Protein AF-A0A356MK10-F1 (afdb_monomer_lite)

Secondary structure (DSSP, 8-state):
-EE-SS--HHHHHHT-TTSHHHHHSS--EEEEEE--HHHHHHHHHHHHHHHHTT--S-TTSSSSPP--S-EEEEEETTTTEEEEEE--HHHHBTTTB--TTS----S-EEEETTTTEEEEPPEEE-TTTGGGTSSSSPPPTT--PPPTTSPPEEEEEEESBTT-HHIIIIIHHHHHHHHHHHTEEEEEEE-BSS-HHHHHTT---GGG-SEEE---SSTT-HHHHHHH--

pLDDT: mean 85.0, std 17.33, range [31.05, 98.75]

Structure (mmCIF, N/CA/C/O backbone):
data_AF-A0A356MK10-F1
#
_entry.id   AF-A0A356MK10-F1
#
loop_
_atom_site.group_PDB
_atom_site.id
_atom_site.type_symbol
_atom_site.label_atom_id
_atom_site.label_alt_id
_atom_site.label_comp_id
_atom_site.label_asym_id
_atom_site.label_entity_id
_atom_site.label_seq_id
_atom_site.pdbx_PDB_ins_code
_atom_site.Cartn_x
_atom_site.Cartn_y
_atom_site.Cartn_z
_atom_site.occupancy
_atom_site.B_iso_or_equiv
_atom_site.auth_seq_id
_atom_site.auth_comp_id
_atom_site.auth_asym_id
_atom_site.auth_atom_id
_atom_site.pdbx_PDB_model_num
ATOM 1 N N . PRO A 1 1 ? 22.260 3.753 -25.046 1.00 78.62 1 PRO A N 1
ATOM 2 C CA . PRO A 1 1 ? 21.556 3.242 -23.843 1.00 78.62 1 PRO A CA 1
ATOM 3 C C . PRO A 1 1 ? 20.126 3.784 -23.858 1.00 78.62 1 PRO A C 1
ATOM 5 O O . PRO A 1 1 ? 19.953 4.943 -24.228 1.00 78.62 1 PRO A O 1
ATOM 8 N N . VAL A 1 2 ? 19.132 2.958 -23.530 1.00 88.50 2 VAL A N 1
ATOM 9 C CA . VAL A 1 2 ? 17.718 3.369 -23.466 1.00 88.50 2 VAL A CA 1
ATOM 10 C C . VAL A 1 2 ? 17.221 3.189 -22.041 1.00 88.50 2 VAL A C 1
ATOM 12 O O . VAL A 1 2 ? 17.483 2.155 -21.441 1.00 88.50 2 VAL A O 1
ATOM 15 N N . PHE A 1 3 ? 16.518 4.185 -21.516 1.00 93.00 3 PHE A N 1
ATOM 16 C CA . PHE A 1 3 ? 15.893 4.146 -20.198 1.00 93.00 3 PHE A CA 1
ATOM 17 C C . PHE A 1 3 ? 14.416 4.479 -20.353 1.00 93.00 3 PHE A C 1
ATOM 19 O O . PHE A 1 3 ? 14.070 5.317 -21.189 1.00 93.00 3 PHE A O 1
ATOM 26 N N . GLY A 1 4 ? 13.563 3.835 -19.566 1.00 93.69 4 GLY A N 1
ATOM 27 C CA . GLY A 1 4 ? 12.139 4.148 -19.523 1.00 93.69 4 GLY A CA 1
ATOM 28 C C . GLY A 1 4 ? 11.649 4.490 -18.124 1.00 93.69 4 GLY A C 1
ATOM 29 O O . GLY A 1 4 ? 12.426 4.807 -17.224 1.00 93.69 4 GLY A O 1
ATOM 30 N N . PHE A 1 5 ? 10.333 4.440 -17.977 1.00 94.12 5 PHE A N 1
ATOM 31 C CA . PHE A 1 5 ? 9.590 4.748 -16.761 1.00 94.12 5 PHE A CA 1
ATOM 32 C C . PHE A 1 5 ? 8.482 3.688 -16.583 1.00 94.12 5 PHE A C 1
ATOM 34 O O . PHE A 1 5 ? 8.316 2.840 -17.459 1.00 94.12 5 PHE A O 1
ATOM 41 N N . ASP A 1 6 ? 7.775 3.708 -15.456 1.00 91.25 6 ASP A N 1
ATOM 42 C CA . ASP A 1 6 ? 6.632 2.847 -15.077 1.00 91.25 6 ASP A CA 1
ATOM 43 C C . ASP A 1 6 ? 6.949 1.439 -14.560 1.00 91.25 6 ASP A C 1
ATOM 45 O O . ASP A 1 6 ? 6.139 0.862 -13.837 1.00 91.25 6 ASP A O 1
ATOM 49 N N . ALA A 1 7 ? 8.124 0.888 -14.865 1.00 92.31 7 ALA A N 1
ATOM 50 C CA . ALA A 1 7 ? 8.500 -0.466 -14.449 1.00 92.31 7 ALA A CA 1
ATOM 51 C C . ALA A 1 7 ? 7.517 -1.574 -14.875 1.00 92.31 7 ALA A C 1
ATOM 53 O O . ALA A 1 7 ? 7.365 -2.581 -14.182 1.00 92.31 7 ALA A O 1
ATOM 54 N N . ASN A 1 8 ? 6.899 -1.431 -16.052 1.00 91.06 8 ASN A N 1
ATOM 55 C CA . ASN A 1 8 ? 6.084 -2.490 -16.645 1.00 91.06 8 ASN A CA 1
ATOM 56 C C . ASN A 1 8 ? 6.878 -3.801 -16.765 1.00 91.06 8 ASN A C 1
ATOM 58 O O . ASN A 1 8 ? 8.088 -3.799 -16.995 1.00 91.06 8 ASN A O 1
ATOM 62 N N . THR A 1 9 ? 6.194 -4.939 -16.632 1.00 89.56 9 THR A N 1
ATOM 63 C CA . THR A 1 9 ? 6.841 -6.260 -16.583 1.00 89.56 9 THR A CA 1
ATOM 64 C C . THR A 1 9 ? 7.703 -6.559 -17.813 1.00 89.56 9 THR A C 1
ATOM 66 O O . THR A 1 9 ? 8.781 -7.135 -17.684 1.00 89.56 9 THR A O 1
ATOM 69 N N . ASP A 1 10 ? 7.270 -6.158 -19.007 1.00 89.50 10 ASP A N 1
ATOM 70 C CA . ASP A 1 10 ? 8.045 -6.295 -20.243 1.00 89.50 10 ASP A CA 1
ATOM 71 C C . ASP A 1 10 ? 9.304 -5.417 -20.230 1.00 89.50 10 ASP A C 1
ATOM 73 O O . ASP A 1 10 ? 10.390 -5.899 -20.552 1.00 89.50 10 ASP A O 1
ATOM 77 N N . ALA A 1 11 ? 9.188 -4.172 -19.768 1.00 90.88 11 ALA A N 1
ATOM 78 C CA . ALA A 1 11 ? 10.316 -3.268 -19.586 1.00 90.88 11 ALA A CA 1
ATOM 79 C C . ALA A 1 11 ? 11.329 -3.820 -18.569 1.00 90.88 11 ALA A C 1
ATOM 81 O O . ALA A 1 11 ? 12.529 -3.816 -18.835 1.00 90.88 11 ALA A O 1
ATOM 82 N N . VAL A 1 12 ? 10.873 -4.345 -17.428 1.00 91.88 12 VAL A N 1
ATOM 83 C CA . VAL A 1 12 ? 11.750 -4.962 -16.419 1.00 91.88 12 VAL A CA 1
ATOM 84 C C . VAL A 1 12 ? 12.455 -6.196 -16.985 1.00 91.88 12 VAL A C 1
ATOM 86 O O . VAL A 1 12 ? 13.663 -6.349 -16.815 1.00 91.88 12 VAL A O 1
ATOM 89 N N . ASN A 1 13 ? 11.738 -7.051 -17.718 1.00 90.12 13 ASN A N 1
ATOM 90 C CA . ASN A 1 13 ? 12.327 -8.231 -18.352 1.00 90.12 13 ASN A CA 1
ATOM 91 C C . ASN A 1 13 ? 13.338 -7.870 -19.450 1.00 90.12 13 ASN A C 1
ATOM 93 O O . ASN A 1 13 ? 14.330 -8.582 -19.615 1.00 90.12 13 ASN A O 1
ATOM 97 N N . ALA A 1 14 ? 13.141 -6.754 -20.156 1.00 90.25 14 ALA A N 1
ATOM 98 C CA . ALA A 1 14 ? 14.076 -6.257 -21.165 1.00 90.25 14 ALA A CA 1
ATOM 99 C C . ALA A 1 14 ? 15.410 -5.756 -20.575 1.00 90.25 14 ALA A C 1
ATOM 101 O O . ALA A 1 14 ? 16.393 -5.657 -21.310 1.00 90.25 14 ALA A O 1
ATOM 102 N N . ILE A 1 15 ? 15.479 -5.477 -19.263 1.00 91.19 15 ILE A N 1
ATOM 103 C CA . ILE A 1 15 ? 16.738 -5.145 -18.566 1.00 91.19 15 ILE A CA 1
ATOM 104 C C . ILE A 1 15 ? 17.651 -6.373 -18.450 1.00 91.19 15 ILE A C 1
ATOM 106 O O . ILE A 1 15 ? 18.863 -6.220 -18.294 1.00 91.19 15 ILE A O 1
ATOM 110 N N . ASN A 1 16 ? 17.097 -7.590 -18.523 1.00 89.06 16 ASN A N 1
ATOM 111 C CA . ASN A 1 16 ? 17.862 -8.820 -18.363 1.00 89.06 16 ASN A CA 1
ATOM 112 C C . ASN A 1 16 ? 19.072 -8.843 -19.323 1.00 89.06 16 ASN A C 1
ATOM 114 O O . ASN A 1 16 ? 18.883 -9.008 -20.533 1.00 89.06 16 ASN A O 1
ATOM 118 N N . PRO A 1 17 ? 20.316 -8.749 -18.809 1.00 78.50 17 PRO A N 1
ATOM 119 C CA . PRO A 1 17 ? 21.508 -8.680 -19.653 1.00 78.50 17 PRO A CA 1
ATOM 120 C C . PRO A 1 17 ? 21.740 -9.980 -20.435 1.00 78.50 17 PRO A C 1
ATOM 122 O O . PRO A 1 17 ? 22.387 -9.971 -21.481 1.00 78.50 17 PRO A O 1
ATOM 125 N N . ASP A 1 18 ? 21.166 -11.088 -19.960 1.00 82.19 18 ASP A N 1
ATOM 126 C CA . ASP A 1 18 ? 21.228 -12.398 -20.602 1.00 82.19 18 ASP A CA 1
ATOM 127 C C . ASP A 1 18 ? 20.024 -12.671 -21.526 1.00 82.19 18 ASP A C 1
ATOM 129 O O . ASP A 1 18 ? 19.951 -13.740 -22.148 1.00 82.19 18 ASP A O 1
ATOM 133 N N . GLY A 1 19 ? 19.078 -11.730 -21.616 1.00 75.62 19 GLY A N 1
ATOM 134 C CA . GLY A 1 19 ? 17.844 -11.838 -22.390 1.00 75.62 19 GLY A CA 1
ATOM 135 C C . GLY A 1 19 ? 18.064 -11.834 -23.905 1.00 75.62 19 GLY A C 1
ATOM 136 O O . GLY A 1 19 ? 19.071 -11.345 -24.419 1.00 75.62 19 GLY A O 1
ATOM 137 N N . GLU A 1 20 ? 17.101 -12.386 -24.643 1.00 71.31 20 GLU A N 1
ATOM 138 C CA . GLU A 1 20 ? 17.142 -12.437 -26.111 1.00 71.31 20 GLU A CA 1
ATOM 139 C C . GLU A 1 20 ? 17.135 -11.034 -26.737 1.00 71.31 20 GLU A C 1
ATOM 141 O O . GLU A 1 20 ? 17.858 -10.782 -27.703 1.00 71.31 20 GLU A O 1
ATOM 146 N N . ASP A 1 21 ? 16.410 -10.090 -26.131 1.00 68.50 21 ASP A N 1
ATOM 147 C CA . ASP A 1 21 ? 16.375 -8.688 -26.558 1.00 68.50 21 ASP A CA 1
ATOM 148 C C . ASP A 1 21 ? 17.750 -8.011 -26.471 1.00 68.50 21 ASP A C 1
ATOM 150 O O . ASP A 1 21 ? 18.174 -7.352 -27.425 1.00 68.50 21 ASP A O 1
ATOM 154 N N . ALA A 1 22 ? 18.487 -8.238 -25.376 1.00 69.00 22 ALA A N 1
ATOM 155 C CA . ALA A 1 22 ? 19.841 -7.715 -25.193 1.00 69.00 22 ALA A CA 1
ATOM 156 C C . ALA A 1 22 ? 20.825 -8.280 -26.234 1.00 69.00 22 ALA A C 1
ATOM 158 O O . ALA A 1 22 ? 21.738 -7.583 -26.678 1.00 69.00 22 ALA A O 1
ATOM 159 N N . LYS A 1 23 ? 20.616 -9.532 -26.663 1.00 68.06 23 LYS A N 1
ATOM 160 C CA . LYS A 1 23 ? 21.476 -10.242 -27.623 1.00 68.06 23 LYS A CA 1
ATOM 161 C C . LYS A 1 23 ? 21.198 -9.886 -29.084 1.00 68.06 23 LYS A C 1
ATOM 163 O O . LYS A 1 23 ? 22.114 -9.945 -29.899 1.00 68.06 23 LYS A O 1
ATOM 168 N N . THR A 1 24 ? 19.958 -9.545 -29.430 1.00 62.84 24 THR A N 1
ATOM 169 C CA . THR A 1 24 ? 19.515 -9.431 -30.834 1.00 62.84 24 THR A CA 1
ATOM 170 C C . THR A 1 24 ? 19.361 -7.995 -31.325 1.00 62.84 24 THR A C 1
ATOM 172 O O . THR A 1 24 ? 19.619 -7.727 -32.497 1.00 62.84 24 THR A O 1
ATOM 175 N N . LYS A 1 25 ? 18.965 -7.052 -30.460 1.00 65.12 25 LYS A N 1
ATOM 176 C CA . LYS A 1 25 ? 18.576 -5.695 -30.888 1.00 65.12 25 LYS A CA 1
ATOM 177 C C . LYS A 1 25 ? 19.713 -4.671 -30.857 1.00 65.12 25 LYS A C 1
ATOM 179 O O . LYS A 1 25 ? 19.519 -3.549 -31.314 1.00 65.12 25 LYS A O 1
ATOM 184 N N . GLY A 1 26 ? 20.885 -5.019 -30.315 1.00 64.50 26 GLY A N 1
ATOM 185 C CA . GLY A 1 26 ? 22.053 -4.124 -30.236 1.00 64.50 26 GLY A CA 1
ATOM 186 C C . GLY A 1 26 ? 21.849 -2.869 -29.370 1.00 64.50 26 GLY A C 1
ATOM 187 O O . GLY A 1 26 ? 22.722 -2.004 -29.316 1.00 64.50 26 GLY A O 1
ATOM 188 N N . ILE A 1 27 ? 20.707 -2.763 -28.685 1.00 65.75 27 ILE A N 1
ATOM 189 C CA . ILE A 1 27 ? 20.342 -1.675 -27.782 1.00 65.75 27 ILE A CA 1
ATOM 190 C C . ILE A 1 27 ? 20.072 -2.297 -26.414 1.00 65.75 27 ILE A C 1
ATOM 192 O O . ILE A 1 27 ? 19.093 -3.015 -26.239 1.00 65.75 27 ILE A O 1
ATOM 196 N N . ALA A 1 28 ? 20.934 -2.008 -25.440 1.00 72.81 28 ALA A N 1
ATOM 197 C CA . ALA A 1 28 ? 20.704 -2.392 -24.053 1.00 72.81 28 ALA A CA 1
ATOM 198 C C . ALA A 1 28 ? 19.673 -1.448 -23.412 1.00 72.81 28 ALA A C 1
ATOM 200 O O . ALA A 1 28 ? 19.885 -0.225 -23.370 1.00 72.81 28 ALA A O 1
ATOM 201 N N . TYR A 1 29 ? 18.572 -2.017 -22.916 1.00 86.50 29 TYR A N 1
ATOM 202 C CA . TYR A 1 29 ? 17.645 -1.311 -22.041 1.00 86.50 29 TYR A CA 1
ATOM 203 C C . TYR A 1 29 ? 18.296 -1.200 -20.658 1.00 86.50 29 TYR A C 1
ATOM 205 O O . TYR A 1 29 ? 18.486 -2.186 -19.955 1.00 86.50 29 TYR A O 1
ATOM 213 N N . GLY A 1 30 ? 18.760 0.004 -20.334 1.00 88.81 30 GLY A N 1
ATOM 214 C CA . GLY A 1 30 ? 19.615 0.280 -19.184 1.00 88.81 30 GLY A CA 1
ATOM 215 C C . GLY A 1 30 ? 18.860 0.368 -17.864 1.00 88.81 30 GLY A C 1
ATOM 216 O O . GLY A 1 30 ? 19.486 0.253 -16.814 1.00 88.81 30 GLY A O 1
ATOM 217 N N . GLY A 1 31 ? 17.542 0.570 -17.906 1.00 93.75 31 GLY A N 1
ATOM 218 C CA . GLY A 1 31 ? 16.726 0.605 -16.705 1.00 93.75 31 GLY A CA 1
ATOM 219 C C . GLY A 1 31 ? 15.361 1.261 -16.878 1.00 93.75 31 GLY A C 1
ATOM 220 O O . GLY A 1 31 ? 15.041 1.834 -17.921 1.00 93.75 31 GLY A O 1
ATOM 221 N N . THR A 1 32 ? 14.567 1.187 -15.818 1.00 95.88 32 THR A N 1
ATOM 222 C CA . THR A 1 32 ? 13.256 1.834 -15.682 1.00 95.88 32 THR A CA 1
ATOM 223 C C . THR A 1 32 ? 13.061 2.316 -14.243 1.00 95.88 32 THR A C 1
ATOM 225 O O . THR A 1 32 ? 13.926 2.099 -13.396 1.00 95.88 32 THR A O 1
ATOM 228 N N . ILE A 1 33 ? 11.958 3.000 -13.954 1.00 95.69 33 ILE A N 1
ATOM 229 C CA . ILE A 1 33 ? 11.665 3.561 -12.634 1.00 95.69 33 ILE A CA 1
ATOM 230 C C . ILE A 1 33 ? 10.344 2.988 -12.129 1.00 95.69 33 ILE A C 1
ATOM 232 O O . ILE A 1 33 ? 9.324 3.098 -12.803 1.00 95.69 33 ILE A O 1
ATOM 236 N N . SER A 1 34 ? 10.375 2.396 -10.935 1.00 93.00 34 SER A N 1
ATOM 237 C CA . SER A 1 34 ? 9.192 1.932 -10.211 1.00 93.00 34 SER A CA 1
ATOM 238 C C . SER A 1 34 ? 8.713 2.990 -9.226 1.00 93.00 34 SER A C 1
ATOM 240 O O . SER A 1 34 ? 9.518 3.594 -8.517 1.00 93.00 34 SER A O 1
ATOM 242 N N . GLN A 1 35 ? 7.394 3.143 -9.131 1.00 91.88 35 GLN A N 1
ATOM 243 C CA . GLN A 1 35 ? 6.721 3.914 -8.079 1.00 91.88 35 GLN A CA 1
ATOM 244 C C . GLN A 1 35 ? 6.533 3.128 -6.762 1.00 91.88 35 GLN A C 1
ATOM 246 O O . GLN A 1 35 ? 5.976 3.650 -5.794 1.00 91.88 35 GLN A O 1
ATOM 251 N N . ASN A 1 36 ? 6.985 1.869 -6.714 1.00 91.50 36 ASN A N 1
ATOM 252 C CA . ASN A 1 36 ? 6.843 0.937 -5.589 1.00 91.50 36 ASN A CA 1
ATOM 253 C C . ASN A 1 36 ? 5.389 0.785 -5.128 1.00 91.50 36 ASN A C 1
ATOM 255 O O . ASN A 1 36 ? 5.062 0.997 -3.957 1.00 91.50 36 ASN A O 1
ATOM 259 N N . ALA A 1 37 ? 4.498 0.459 -6.067 1.00 91.44 37 ALA A N 1
ATOM 260 C CA . ALA A 1 37 ? 3.077 0.274 -5.781 1.00 91.44 37 ALA A CA 1
ATOM 261 C C . ALA A 1 37 ? 2.850 -0.785 -4.689 1.00 91.44 37 ALA A C 1
ATOM 263 O O . ALA A 1 37 ? 1.972 -0.631 -3.843 1.00 91.44 37 ALA A O 1
ATOM 264 N N . GLU A 1 38 ? 3.679 -1.829 -4.658 1.00 91.62 38 GLU A N 1
ATOM 265 C CA . GLU A 1 38 ? 3.659 -2.847 -3.616 1.00 91.62 38 GLU A CA 1
ATOM 266 C C . GLU A 1 38 ? 3.959 -2.261 -2.239 1.00 91.62 38 GLU A C 1
ATOM 268 O O . GLU A 1 38 ? 3.196 -2.499 -1.300 1.00 91.62 38 GLU A O 1
ATOM 273 N N . GLY A 1 39 ? 4.988 -1.417 -2.140 1.00 92.62 39 GLY A N 1
ATOM 274 C CA . GLY A 1 39 ? 5.284 -0.664 -0.932 1.00 92.62 39 GLY A CA 1
ATOM 275 C C . GLY A 1 39 ? 4.080 0.168 -0.505 1.00 92.62 39 GLY A C 1
ATOM 276 O O . GLY A 1 39 ? 3.620 0.024 0.621 1.00 92.62 39 GLY A O 1
ATOM 277 N N . GLN A 1 40 ? 3.491 0.952 -1.414 1.00 94.00 40 GLN A N 1
ATOM 278 C CA . GLN A 1 40 ? 2.327 1.796 -1.109 1.00 94.00 40 GLN A CA 1
ATOM 279 C C . GLN A 1 40 ? 1.153 0.991 -0.529 1.00 94.00 40 GLN A C 1
ATOM 281 O O . GLN A 1 40 ? 0.590 1.381 0.495 1.00 94.00 40 GLN A O 1
ATOM 286 N N . THR A 1 41 ? 0.810 -0.159 -1.124 1.00 95.75 41 THR A N 1
ATOM 287 C CA . THR A 1 41 ? -0.273 -1.014 -0.600 1.00 95.75 41 THR A CA 1
ATOM 288 C C . THR A 1 41 ? 0.027 -1.555 0.794 1.00 95.75 41 THR A C 1
ATOM 290 O O . THR A 1 41 ? -0.851 -1.545 1.658 1.00 95.75 41 THR A O 1
ATOM 293 N N . TYR A 1 42 ? 1.268 -1.98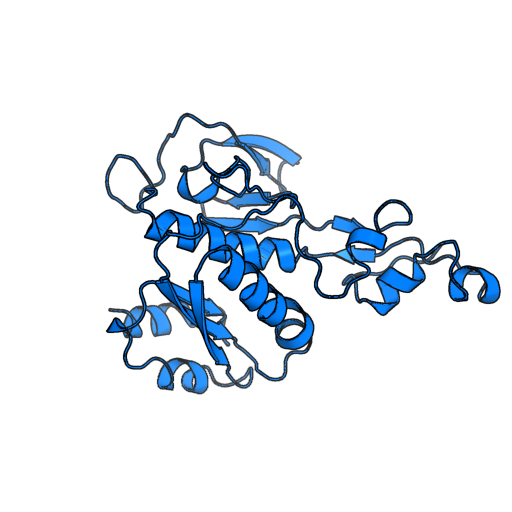3 1.038 1.00 96.31 42 TYR A N 1
ATOM 294 C CA . TYR A 1 42 ? 1.683 -2.458 2.350 1.00 96.31 42 TYR A CA 1
ATOM 295 C C . TYR A 1 42 ? 1.622 -1.343 3.397 1.00 96.31 42 TYR A C 1
ATOM 297 O O . TYR A 1 42 ? 1.086 -1.574 4.475 1.00 96.31 42 TYR A O 1
ATOM 305 N N . LEU A 1 43 ? 2.092 -0.129 3.081 1.00 95.25 43 LEU A N 1
ATOM 306 C CA . LEU A 1 43 ? 2.053 1.007 4.010 1.00 95.25 43 LEU A CA 1
ATOM 307 C C . LEU A 1 43 ? 0.629 1.302 4.483 1.00 95.25 43 LEU A C 1
ATOM 309 O O . LEU A 1 43 ? 0.399 1.423 5.685 1.00 95.25 43 LEU A O 1
ATOM 313 N N . VAL A 1 44 ? -0.333 1.362 3.557 1.00 97.31 44 VAL A N 1
ATOM 314 C CA . VAL A 1 44 ? -1.745 1.612 3.889 1.00 97.31 44 VAL A CA 1
ATOM 315 C C . VAL A 1 44 ? -2.282 0.535 4.832 1.00 97.31 44 VAL A C 1
ATOM 317 O O . VAL A 1 44 ? -2.858 0.846 5.876 1.00 97.31 44 VAL A O 1
ATOM 320 N N . LEU A 1 45 ? -2.070 -0.737 4.492 1.00 98.12 45 LEU A N 1
ATOM 321 C CA . LEU A 1 45 ? -2.565 -1.849 5.299 1.00 98.12 45 LEU A CA 1
ATOM 322 C C . LEU A 1 45 ? -1.860 -1.947 6.655 1.00 98.12 45 LEU A C 1
ATOM 324 O O . LEU A 1 45 ? -2.511 -2.251 7.650 1.00 98.12 45 LEU A O 1
ATOM 328 N N . GLN A 1 46 ? -0.559 -1.664 6.718 1.00 97.31 46 GLN A N 1
ATOM 329 C CA . GLN A 1 46 ? 0.215 -1.721 7.953 1.00 97.31 46 GLN A CA 1
ATOM 330 C C . GLN A 1 46 ? -0.184 -0.606 8.922 1.00 97.31 46 GLN A C 1
ATOM 332 O O . GLN A 1 46 ? -0.324 -0.869 10.114 1.00 97.31 46 GLN A O 1
ATOM 337 N N . VAL A 1 47 ? -0.436 0.614 8.433 1.00 96.00 47 VAL A N 1
ATOM 338 C CA . VAL A 1 47 ? -0.973 1.699 9.270 1.00 96.00 47 VAL A CA 1
ATOM 339 C C . VAL A 1 47 ? -2.333 1.299 9.843 1.00 96.00 47 VAL A C 1
ATOM 341 O O . VAL A 1 47 ? -2.538 1.409 11.050 1.00 96.00 47 VAL A O 1
ATOM 344 N N . ILE A 1 48 ? -3.239 0.762 9.019 1.00 97.25 48 ILE A N 1
ATOM 345 C CA . ILE A 1 48 ? -4.544 0.262 9.487 1.00 97.25 48 ILE A CA 1
ATOM 346 C C . ILE A 1 48 ? -4.366 -0.844 10.526 1.00 97.25 48 ILE A C 1
ATOM 348 O O . ILE A 1 48 ? -4.982 -0.799 11.589 1.00 97.25 48 ILE A O 1
ATOM 352 N N . ARG A 1 49 ? -3.487 -1.811 10.256 1.00 97.38 49 ARG A N 1
ATOM 353 C CA . ARG A 1 49 ? -3.187 -2.916 11.166 1.00 97.38 49 ARG A CA 1
ATOM 354 C C . ARG A 1 49 ? -2.704 -2.405 12.523 1.00 97.38 49 ARG A C 1
ATOM 356 O O . ARG A 1 49 ? -3.247 -2.822 13.544 1.00 97.38 49 ARG A O 1
ATOM 363 N N . ASN A 1 50 ? -1.761 -1.461 12.521 1.00 95.00 50 ASN A N 1
ATOM 364 C CA . ASN A 1 50 ? -1.239 -0.816 13.723 1.00 95.00 50 ASN A CA 1
ATOM 365 C C . ASN A 1 50 ? -2.369 -0.146 14.526 1.00 95.00 50 ASN A C 1
ATOM 367 O O . ASN A 1 50 ? -2.489 -0.388 15.726 1.00 95.00 50 ASN A O 1
ATOM 371 N N . VAL A 1 51 ? -3.232 0.642 13.871 1.00 94.31 51 VAL A N 1
ATOM 372 C CA . VAL A 1 51 ? -4.380 1.298 14.527 1.00 94.31 51 VAL A CA 1
ATOM 373 C C . VAL A 1 51 ? -5.322 0.272 15.159 1.00 94.31 51 VAL A C 1
ATOM 375 O O . VAL A 1 51 ? -5.711 0.420 16.316 1.00 94.31 51 VAL A O 1
ATOM 378 N N . LEU A 1 52 ? -5.664 -0.789 14.428 1.00 95.69 52 LEU A N 1
ATOM 379 C CA . LEU A 1 52 ? -6.597 -1.827 14.878 1.00 95.69 52 LEU A CA 1
ATOM 380 C C . LEU A 1 52 ? -6.031 -2.718 15.994 1.00 95.69 52 LEU A C 1
ATOM 382 O O . LEU A 1 52 ? -6.800 -3.289 16.770 1.00 95.69 52 LEU A O 1
ATOM 386 N N . ASP A 1 53 ? -4.703 -2.817 16.097 1.00 93.62 53 ASP A N 1
ATOM 387 C CA . ASP A 1 53 ? -3.997 -3.424 17.237 1.00 93.62 53 ASP A CA 1
ATOM 388 C C . ASP A 1 53 ? -3.857 -2.472 18.439 1.00 93.62 53 ASP A C 1
ATOM 390 O O . ASP A 1 53 ? -3.297 -2.840 19.470 1.00 93.62 53 ASP A O 1
ATOM 394 N N . GLY A 1 54 ? -4.377 -1.246 18.338 1.00 90.88 54 GLY A N 1
ATOM 395 C CA . GLY A 1 54 ? -4.348 -0.261 19.416 1.00 90.88 54 GLY A CA 1
ATOM 396 C C . GLY A 1 54 ? -3.034 0.514 19.526 1.00 90.88 54 GLY A C 1
ATOM 397 O O . GLY A 1 54 ? -2.822 1.196 20.533 1.00 90.88 54 GLY A O 1
ATOM 398 N N . VAL A 1 55 ? -2.160 0.453 18.513 1.00 89.00 55 VAL A N 1
ATOM 399 C CA . VAL A 1 55 ? -0.999 1.347 18.423 1.00 89.00 55 VAL A CA 1
ATOM 400 C C . VAL A 1 55 ? -1.522 2.765 18.244 1.00 89.00 55 VAL A C 1
ATOM 402 O O . VAL A 1 55 ? -2.234 3.075 17.287 1.00 89.00 55 VAL A O 1
ATOM 405 N N . LYS A 1 56 ? -1.194 3.639 19.192 1.00 76.88 56 LYS A N 1
ATOM 406 C CA . LYS A 1 56 ? -1.737 4.991 19.200 1.00 76.88 56 LYS A CA 1
ATOM 407 C C . LYS A 1 56 ? -0.985 5.899 18.235 1.00 76.88 56 LYS A C 1
ATOM 409 O O . LYS A 1 56 ? 0.226 5.776 18.054 1.00 76.88 56 LYS A O 1
ATOM 414 N N . PHE A 1 57 ? -1.717 6.868 17.689 1.00 71.50 57 PHE A N 1
ATOM 415 C CA . PHE A 1 57 ? -1.105 8.024 17.050 1.00 71.50 57 PHE A CA 1
ATOM 416 C C . PHE A 1 57 ? -0.336 8.875 18.061 1.00 71.50 57 PHE A C 1
ATOM 418 O O . PHE A 1 57 ? 0.637 9.453 17.632 1.00 71.50 57 PHE A O 1
ATOM 425 N N . ASP A 1 58 ? -0.694 8.912 19.355 1.00 64.94 58 ASP A N 1
ATOM 426 C CA . ASP A 1 58 ? 0.067 9.530 20.457 1.00 64.94 58 ASP A CA 1
ATOM 427 C C . ASP A 1 58 ? -0.278 8.930 21.844 1.00 64.94 58 ASP A C 1
ATOM 429 O O . ASP A 1 58 ? -1.307 8.279 22.027 1.00 64.94 58 ASP A O 1
ATOM 433 N N . ASP A 1 59 ? 0.542 9.191 22.871 1.00 50.44 59 ASP A N 1
ATOM 434 C CA . ASP A 1 59 ? 0.217 8.866 24.276 1.00 50.44 59 ASP A CA 1
ATOM 435 C C . ASP A 1 59 ? -0.925 9.731 24.859 1.00 50.44 59 ASP A C 1
ATOM 437 O O . ASP A 1 59 ? -1.353 9.511 25.995 1.00 50.44 59 ASP A O 1
ATOM 441 N N . LYS A 1 60 ? -1.443 10.713 24.105 1.00 41.59 60 LYS A N 1
ATOM 442 C CA . LYS A 1 60 ? -2.412 11.718 24.580 1.00 41.59 60 LYS A CA 1
ATOM 443 C C . LYS A 1 60 ? -3.833 11.565 24.028 1.00 41.59 60 LYS A C 1
ATOM 445 O O . LYS A 1 60 ? -4.694 12.366 24.383 1.00 41.59 60 LYS A O 1
ATOM 450 N N . GLY A 1 61 ? -4.129 10.500 23.285 1.00 31.05 61 GLY A N 1
ATOM 451 C CA . GLY A 1 61 ? -5.498 10.114 22.936 1.00 31.05 61 GLY A CA 1
ATOM 452 C C . GLY A 1 61 ? -6.197 11.057 21.953 1.00 31.05 61 GLY A C 1
ATOM 453 O O . GLY A 1 61 ? -7.425 11.126 21.964 1.00 31.05 61 GLY A O 1
ATOM 454 N N . GLY A 1 62 ? -5.445 11.767 21.108 1.00 31.50 62 GLY A N 1
ATOM 455 C CA . GLY A 1 62 ? -5.985 12.623 20.051 1.00 31.50 62 GLY A CA 1
ATOM 456 C C . GLY A 1 62 ? -5.320 12.362 18.700 1.00 31.50 62 GLY A C 1
ATOM 457 O O . GLY A 1 62 ? -4.220 11.829 18.625 1.00 31.50 62 GLY A O 1
ATOM 458 N N . TYR A 1 63 ? -5.953 12.800 17.604 1.00 39.94 63 TYR A N 1
ATOM 459 C CA . TYR A 1 63 ? -5.305 12.938 16.284 1.00 39.94 63 TYR A CA 1
ATOM 460 C C . TYR A 1 63 ? -4.313 14.122 16.262 1.00 39.94 63 TYR A C 1
ATOM 462 O O . TYR A 1 63 ? -4.252 14.900 15.305 1.00 39.94 63 TYR A O 1
ATOM 470 N N . THR A 1 64 ? -3.567 14.294 17.347 1.00 34.44 64 THR A N 1
ATOM 471 C CA . THR A 1 64 ? -2.459 15.228 17.489 1.00 34.44 64 THR A CA 1
ATOM 472 C C . THR A 1 64 ? -1.164 14.451 17.300 1.00 34.44 64 THR A C 1
ATOM 474 O O . THR A 1 64 ? -0.984 13.380 17.862 1.00 34.44 64 THR A O 1
ATOM 477 N N . MET A 1 65 ? -0.266 14.958 16.456 1.00 39.41 65 MET A N 1
ATOM 478 C CA . MET A 1 65 ? 1.035 14.320 16.238 1.00 39.41 65 MET A CA 1
ATOM 479 C C . MET A 1 65 ? 1.857 14.368 17.543 1.00 39.41 65 MET A C 1
ATOM 481 O O . MET A 1 65 ? 1.993 15.457 18.111 1.00 39.41 65 MET A O 1
ATOM 485 N N . PRO A 1 66 ? 2.421 13.248 18.031 1.00 39.97 66 PRO A N 1
ATOM 486 C CA . PRO A 1 66 ? 3.274 13.240 19.206 1.00 39.97 66 PRO A CA 1
ATOM 487 C C . PRO A 1 66 ? 4.722 13.544 18.854 1.00 39.97 66 PRO A C 1
ATOM 489 O O . PRO A 1 66 ? 5.248 13.144 17.822 1.00 39.97 66 PRO A O 1
ATOM 492 N N . THR A 1 67 ? 5.390 14.132 19.832 1.00 37.53 67 THR A N 1
ATOM 493 C CA . THR A 1 67 ? 6.827 14.021 20.061 1.00 37.53 67 THR A CA 1
ATOM 494 C C . THR A 1 67 ? 7.116 12.633 20.665 1.00 37.53 67 THR A C 1
ATOM 496 O O . THR A 1 67 ? 6.928 12.452 21.869 1.00 37.53 67 THR A O 1
ATOM 499 N N . SER A 1 68 ? 7.488 11.635 19.858 1.00 41.06 68 SER A N 1
ATOM 500 C CA . SER A 1 68 ? 7.853 10.275 20.310 1.00 41.06 68 SER A CA 1
ATOM 501 C C . SER A 1 68 ? 9.304 9.944 19.957 1.00 41.06 68 SER A C 1
ATOM 503 O O . SER A 1 68 ? 9.735 10.198 18.849 1.00 41.06 68 SER A O 1
ATOM 505 N N . THR A 1 69 ? 10.038 9.299 20.861 1.00 37.91 69 THR A N 1
ATOM 506 C CA . THR A 1 69 ? 11.509 9.162 20.911 1.00 37.91 69 THR A CA 1
ATOM 507 C C . THR A 1 69 ? 12.184 8.282 19.838 1.00 37.91 69 THR A C 1
ATOM 509 O O . THR A 1 69 ? 13.348 7.904 20.013 1.00 37.91 69 THR A O 1
ATOM 512 N N . THR A 1 70 ? 11.508 7.939 18.736 1.00 41.28 70 THR A N 1
ATOM 513 C CA . THR A 1 70 ? 12.092 7.119 17.658 1.00 41.28 70 THR A CA 1
ATOM 514 C C . THR A 1 70 ? 12.370 7.962 16.413 1.00 41.28 70 THR A C 1
ATOM 516 O O . THR A 1 70 ? 11.486 8.235 15.603 1.00 41.28 70 THR A O 1
ATOM 519 N N . LYS A 1 71 ? 13.644 8.318 16.240 1.00 44.09 71 LYS A N 1
ATOM 520 C CA . LYS A 1 71 ? 14.155 9.097 15.109 1.00 44.09 71 LYS A CA 1
ATOM 521 C C . LYS A 1 71 ? 14.086 8.292 13.812 1.00 44.09 71 LYS A C 1
ATOM 523 O O . LYS A 1 71 ? 14.781 7.286 13.676 1.00 44.09 71 LYS A O 1
ATOM 528 N N . THR A 1 72 ? 13.300 8.752 12.840 1.00 49.62 72 THR A N 1
ATOM 529 C CA . THR A 1 72 ? 13.331 8.233 11.462 1.00 49.62 72 THR A CA 1
ATOM 530 C C . THR A 1 72 ? 13.912 9.296 10.535 1.00 49.62 72 THR A C 1
ATOM 532 O O . THR A 1 72 ? 13.609 10.478 10.682 1.00 49.62 72 THR A O 1
ATOM 535 N N . LYS A 1 73 ? 14.751 8.893 9.573 1.00 47.16 73 LYS A N 1
ATOM 536 C CA . LYS A 1 73 ? 15.264 9.804 8.543 1.00 47.16 73 LYS A CA 1
ATOM 537 C C . LYS A 1 73 ? 14.160 10.124 7.538 1.00 47.16 73 LYS A C 1
ATOM 539 O O . L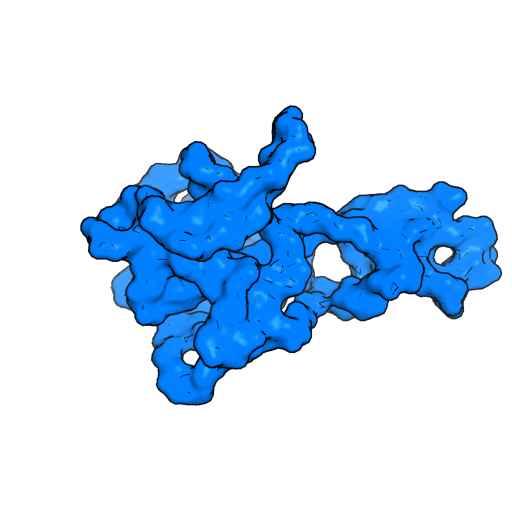YS A 1 73 ? 13.752 9.260 6.769 1.00 47.16 73 LYS A O 1
ATOM 544 N N . GLN A 1 74 ? 13.703 11.366 7.536 1.00 50.06 74 GLN A N 1
ATOM 545 C CA . GLN A 1 74 ? 12.792 11.931 6.550 1.00 50.06 74 GLN A CA 1
ATOM 546 C C . GLN A 1 74 ? 13.603 12.817 5.601 1.00 50.06 74 GLN A C 1
ATOM 548 O O . GLN A 1 74 ? 14.382 13.651 6.057 1.00 50.06 74 GLN A O 1
ATOM 553 N N . LYS A 1 75 ? 13.442 12.6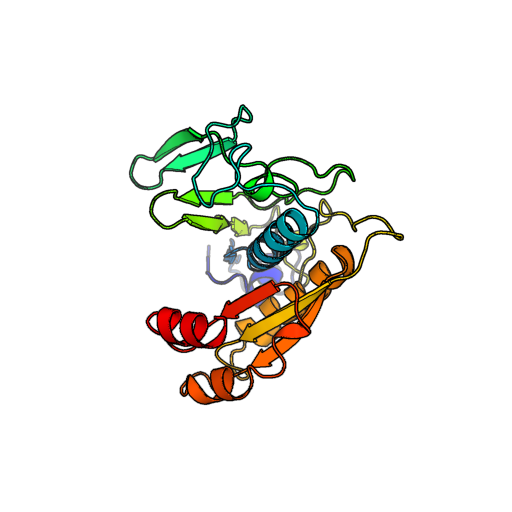58 4.286 1.00 45.38 75 LYS A N 1
ATOM 554 C CA . LYS A 1 75 ? 14.099 13.528 3.305 1.00 45.38 75 LYS A CA 1
ATOM 555 C C . LYS A 1 75 ? 13.144 14.639 2.883 1.00 45.38 75 LYS A C 1
ATOM 557 O O . LYS A 1 75 ? 12.120 14.364 2.268 1.00 45.38 75 LYS A O 1
ATOM 562 N N . ASP A 1 76 ? 13.505 15.879 3.183 1.00 47.94 76 ASP A N 1
ATOM 563 C CA . ASP A 1 76 ? 12.879 17.049 2.579 1.00 47.94 76 ASP A CA 1
ATOM 564 C C . ASP A 1 76 ? 13.387 17.182 1.137 1.00 47.94 76 ASP A C 1
ATOM 566 O O . ASP A 1 76 ? 14.586 17.356 0.889 1.00 47.94 76 ASP A O 1
ATOM 570 N N . LEU A 1 77 ? 12.475 17.039 0.175 1.00 42.16 77 LEU A N 1
ATOM 571 C CA . LEU A 1 77 ? 12.784 17.095 -1.253 1.00 42.16 77 LEU A CA 1
ATOM 572 C C . LEU A 1 77 ? 13.026 18.525 -1.756 1.00 42.16 77 LEU A C 1
ATOM 574 O O . LEU A 1 77 ? 13.728 18.685 -2.754 1.00 42.16 77 LEU A O 1
ATOM 578 N N . ALA A 1 78 ? 12.503 19.549 -1.077 1.00 39.00 78 ALA A N 1
ATOM 579 C CA . ALA A 1 78 ? 12.732 20.948 -1.430 1.00 39.00 78 ALA A CA 1
ATOM 580 C C . ALA A 1 78 ? 14.123 21.416 -0.983 1.00 39.00 78 ALA A C 1
ATOM 582 O O . ALA A 1 78 ? 14.782 22.178 -1.690 1.00 39.00 78 ALA A O 1
ATOM 583 N N . GLU A 1 79 ? 14.598 20.920 0.162 1.00 40.88 79 GLU A N 1
ATOM 584 C CA . GLU A 1 79 ? 15.882 21.338 0.738 1.00 40.88 79 GLU A CA 1
ATOM 585 C C . GLU A 1 79 ? 17.022 20.327 0.553 1.00 40.88 79 GLU A C 1
ATOM 587 O O . GLU A 1 79 ? 18.171 20.630 0.880 1.00 40.88 79 GLU A O 1
ATOM 592 N N . ASN A 1 80 ? 16.727 19.128 0.037 1.00 48.09 80 ASN A N 1
ATOM 593 C CA . ASN A 1 80 ? 17.658 17.997 -0.046 1.00 48.09 80 ASN A CA 1
ATOM 594 C C . ASN A 1 80 ? 18.365 17.715 1.297 1.00 48.09 80 ASN A C 1
ATOM 596 O O . ASN A 1 80 ? 19.550 17.374 1.335 1.00 48.09 80 ASN A O 1
ATOM 600 N N . LYS A 1 81 ? 17.633 17.874 2.405 1.00 40.72 81 LYS A N 1
ATOM 601 C CA . LYS A 1 81 ? 18.110 17.619 3.768 1.00 40.72 81 LYS A CA 1
ATOM 602 C C . LYS A 1 81 ? 17.382 16.424 4.366 1.00 40.72 81 LYS A C 1
ATOM 604 O O . LYS A 1 81 ? 16.168 16.288 4.230 1.00 40.72 81 LYS A O 1
ATOM 609 N N . GLU A 1 82 ? 18.143 15.563 5.031 1.00 47.38 82 GLU A N 1
ATOM 610 C CA . GLU A 1 82 ? 17.592 14.518 5.889 1.00 47.38 82 GLU A CA 1
ATOM 611 C C . GLU A 1 82 ? 17.370 15.099 7.285 1.00 47.38 82 GLU A C 1
ATOM 613 O O . GLU A 1 82 ? 18.311 15.570 7.926 1.00 47.38 82 GLU A O 1
ATOM 618 N N . TYR A 1 83 ? 16.130 15.054 7.749 1.00 49.28 83 TYR A N 1
ATOM 619 C CA . TYR A 1 83 ? 15.751 15.404 9.106 1.00 49.28 83 TYR A CA 1
ATOM 620 C C . TYR A 1 83 ? 15.436 14.127 9.880 1.00 49.28 83 TYR A C 1
ATOM 622 O O . TYR A 1 83 ? 14.773 13.226 9.370 1.00 49.28 83 TYR A O 1
ATOM 630 N N . GLU A 1 84 ? 15.913 14.042 11.118 1.00 51.16 84 GLU A N 1
ATOM 631 C CA . GLU A 1 84 ? 15.390 13.062 12.065 1.00 51.16 84 GLU A CA 1
ATOM 632 C C . GLU A 1 84 ? 14.065 13.599 12.595 1.00 51.16 84 GLU A C 1
ATOM 634 O O . GLU A 1 84 ? 14.044 14.598 13.317 1.00 51.16 84 GLU A O 1
ATOM 639 N N . VAL A 1 85 ? 12.965 12.966 12.196 1.00 57.84 85 VAL A N 1
ATOM 640 C CA . VAL A 1 85 ? 11.628 13.319 12.668 1.00 57.84 85 VAL A CA 1
ATOM 641 C C . VAL A 1 85 ? 11.102 12.188 13.535 1.00 57.84 85 VAL A C 1
ATOM 643 O O . VAL A 1 85 ? 11.184 11.007 13.185 1.00 57.84 85 VAL A O 1
ATOM 646 N N . ASP A 1 86 ? 10.589 12.589 14.690 1.00 66.06 86 ASP A N 1
ATOM 647 C CA . ASP A 1 86 ? 9.910 11.742 15.655 1.00 66.06 86 ASP A CA 1
ATOM 648 C C . ASP A 1 86 ? 8.503 11.449 15.121 1.00 66.06 86 ASP A C 1
ATOM 650 O O . ASP A 1 86 ? 7.592 12.273 15.223 1.00 66.06 86 ASP A O 1
ATOM 654 N N . LEU A 1 87 ? 8.344 10.293 14.476 1.00 75.06 87 LEU A N 1
ATOM 655 C CA . LEU A 1 87 ? 7.055 9.832 13.967 1.00 75.06 87 LEU A CA 1
ATOM 656 C C . LEU A 1 87 ? 6.371 8.921 14.995 1.00 75.06 87 LEU A C 1
ATOM 658 O O . LEU A 1 87 ? 7.043 8.185 15.722 1.00 75.06 87 LEU A O 1
ATOM 662 N N . PRO A 1 88 ? 5.030 8.939 15.067 1.00 79.88 88 PRO A N 1
ATOM 663 C CA . PRO A 1 88 ? 4.298 8.040 15.946 1.00 79.88 88 PRO A CA 1
ATOM 664 C C . PRO A 1 88 ? 4.495 6.577 15.545 1.00 79.88 88 PRO A C 1
ATOM 666 O O . PRO A 1 88 ? 4.608 6.264 14.359 1.00 79.88 88 PRO A O 1
ATOM 669 N N . ASP A 1 89 ? 4.461 5.675 16.532 1.00 85.94 89 ASP A N 1
ATOM 670 C CA . ASP A 1 89 ? 4.680 4.232 16.338 1.00 85.94 89 ASP A CA 1
ATOM 671 C C . ASP A 1 89 ? 3.761 3.639 15.257 1.00 85.94 89 ASP A C 1
ATOM 673 O O . ASP A 1 89 ? 4.175 2.770 14.493 1.00 85.94 89 ASP A O 1
ATOM 677 N N . VAL A 1 90 ? 2.540 4.164 15.125 1.00 89.31 90 VAL A N 1
ATOM 678 C CA . VAL A 1 90 ? 1.576 3.758 14.092 1.00 89.31 90 VAL A CA 1
ATOM 679 C C . VAL A 1 90 ? 2.082 3.975 12.656 1.00 89.31 90 VAL A C 1
ATOM 681 O O . VAL A 1 90 ? 1.697 3.220 11.766 1.00 89.31 90 VAL A O 1
ATOM 684 N N . LEU A 1 91 ? 2.960 4.962 12.431 1.00 89.25 91 LEU A N 1
ATOM 685 C CA . LEU A 1 91 ? 3.537 5.298 11.123 1.00 89.25 91 LEU A CA 1
ATOM 686 C C . LEU A 1 91 ? 4.925 4.683 10.888 1.00 89.25 91 LEU A C 1
ATOM 688 O O . LEU A 1 91 ? 5.433 4.771 9.773 1.00 89.25 91 LEU A O 1
ATOM 692 N N . VAL A 1 92 ? 5.546 4.073 11.904 1.00 87.50 92 VAL A N 1
ATOM 693 C CA . VAL A 1 92 ? 6.902 3.501 11.783 1.00 87.50 92 VAL A CA 1
ATOM 694 C C . VAL A 1 92 ? 6.948 1.992 11.992 1.00 87.50 92 VAL A C 1
ATOM 696 O O . VAL A 1 92 ? 7.762 1.329 11.351 1.00 87.50 92 VAL A O 1
ATOM 699 N N . ASN A 1 93 ? 6.073 1.418 12.823 1.00 91.00 93 ASN A N 1
ATOM 700 C CA . ASN A 1 93 ? 6.049 -0.019 13.089 1.00 91.00 93 ASN A CA 1
ATOM 701 C C . ASN A 1 93 ? 5.639 -0.799 11.836 1.00 91.00 93 ASN A C 1
ATOM 703 O O . ASN A 1 93 ? 4.586 -0.564 11.246 1.00 91.00 93 ASN A O 1
ATOM 707 N N . GLY A 1 94 ? 6.493 -1.736 11.438 1.00 91.50 94 GLY A N 1
ATOM 708 C CA . GLY A 1 94 ? 6.411 -2.471 10.184 1.00 91.50 94 GLY A CA 1
ATOM 709 C C . GLY A 1 94 ? 6.859 -1.686 8.958 1.00 91.50 94 GLY A C 1
ATOM 710 O O . GLY A 1 94 ? 6.940 -2.283 7.893 1.00 91.50 94 GLY A O 1
ATOM 711 N N . ILE A 1 95 ? 7.180 -0.397 9.074 1.00 91.50 95 ILE A N 1
ATOM 712 C CA . ILE A 1 95 ? 7.453 0.502 7.945 1.00 91.50 95 ILE A CA 1
ATOM 713 C C . ILE A 1 95 ? 8.936 0.873 7.919 1.00 91.50 95 ILE A C 1
ATOM 715 O O . ILE A 1 95 ? 9.665 0.406 7.052 1.00 91.50 95 ILE A O 1
ATOM 719 N N . SER A 1 96 ? 9.391 1.646 8.905 1.00 85.75 96 SER A N 1
ATOM 720 C CA . SER A 1 96 ? 10.799 2.024 9.106 1.00 85.75 96 SER A CA 1
ATOM 721 C C . SER A 1 96 ? 11.413 1.400 10.366 1.00 85.75 96 SER A C 1
ATOM 723 O O . SER A 1 96 ? 12.616 1.512 10.597 1.00 85.75 96 SER A O 1
ATOM 725 N N . LYS A 1 97 ? 10.591 0.720 11.170 1.00 87.06 97 LYS A N 1
ATOM 726 C CA . LYS A 1 97 ? 10.940 -0.027 12.380 1.00 87.06 97 LYS A CA 1
ATOM 727 C C . LYS A 1 97 ? 10.290 -1.403 12.302 1.00 87.06 97 LYS A C 1
ATOM 729 O O . LYS A 1 97 ? 9.166 -1.522 11.826 1.00 87.06 97 LYS A O 1
ATOM 734 N N . GLU A 1 98 ? 10.976 -2.447 12.755 1.00 90.50 98 GLU A N 1
ATOM 735 C CA . GLU A 1 98 ? 10.410 -3.799 12.752 1.00 90.50 98 GLU A CA 1
ATOM 736 C C . GLU A 1 98 ? 9.148 -3.883 13.627 1.00 90.50 98 GLU A C 1
ATOM 738 O O . GLU A 1 98 ? 9.065 -3.283 14.701 1.00 90.50 98 GLU A O 1
ATOM 743 N N . THR A 1 99 ? 8.156 -4.648 13.168 1.00 88.62 99 THR A N 1
ATOM 744 C CA . THR A 1 99 ? 7.057 -5.113 14.029 1.00 88.62 99 THR A CA 1
ATOM 745 C C . THR A 1 99 ? 7.591 -6.039 15.125 1.00 88.62 99 THR A C 1
ATOM 747 O O . THR A 1 99 ? 8.706 -6.552 15.040 1.00 88.62 99 THR A O 1
ATOM 750 N N . ALA A 1 100 ? 6.768 -6.344 16.132 1.00 84.75 100 ALA A N 1
ATOM 751 C CA . ALA A 1 100 ? 7.119 -7.337 17.152 1.00 84.75 100 ALA A CA 1
ATOM 752 C C . ALA A 1 100 ? 7.430 -8.730 16.560 1.00 84.75 100 ALA A C 1
ATOM 754 O O . ALA A 1 100 ? 8.165 -9.510 17.159 1.00 84.75 100 ALA A O 1
ATOM 755 N N . GLN A 1 101 ? 6.897 -9.035 15.374 1.00 84.31 101 GLN A N 1
ATOM 756 C CA . GLN A 1 101 ? 7.129 -10.272 14.624 1.00 84.31 101 GLN A CA 1
ATOM 757 C C . GLN A 1 101 ? 8.328 -10.174 13.657 1.00 84.31 101 GLN A C 1
ATOM 759 O O . GLN A 1 101 ? 8.565 -11.096 12.876 1.00 84.31 101 GLN A O 1
ATOM 764 N N . GLY A 1 102 ? 9.079 -9.068 13.677 1.00 87.56 102 GLY A N 1
ATOM 765 C CA . GLY A 1 102 ? 10.251 -8.844 12.823 1.00 87.56 102 GLY A CA 1
ATOM 766 C C . GLY A 1 102 ? 9.923 -8.494 11.366 1.00 87.56 102 GLY A C 1
ATOM 767 O O . GLY A 1 102 ? 10.812 -8.484 10.521 1.00 87.56 102 GLY A O 1
ATOM 768 N N . GLY A 1 103 ? 8.652 -8.242 11.038 1.00 90.81 103 GLY A N 1
ATOM 769 C CA . GLY A 1 103 ? 8.242 -7.761 9.717 1.00 90.81 103 GLY A CA 1
ATOM 770 C C . GLY A 1 103 ? 8.569 -6.283 9.525 1.00 90.81 103 GLY A C 1
ATOM 771 O O . GLY A 1 103 ? 8.289 -5.484 10.420 1.00 90.81 103 GLY A O 1
ATOM 772 N N . ILE A 1 104 ? 9.134 -5.925 8.372 1.00 91.94 104 ILE A N 1
ATOM 773 C CA . ILE A 1 104 ? 9.452 -4.542 7.986 1.00 91.94 104 ILE A CA 1
ATOM 774 C C . ILE A 1 104 ? 9.382 -4.369 6.462 1.00 91.94 104 ILE A C 1
ATOM 776 O O . ILE A 1 104 ? 9.692 -5.304 5.723 1.00 91.94 104 ILE A O 1
ATOM 780 N N . SER A 1 105 ? 9.004 -3.177 5.994 1.00 91.19 105 SER A N 1
ATOM 781 C CA . SER A 1 105 ? 9.115 -2.792 4.583 1.00 91.19 105 SER A CA 1
ATOM 782 C C . SER A 1 105 ? 10.573 -2.561 4.173 1.00 91.19 105 SER A C 1
ATOM 784 O O . SER A 1 105 ? 11.379 -1.998 4.913 1.00 91.19 105 SER A O 1
ATOM 786 N N . SER A 1 106 ? 10.917 -2.962 2.958 1.00 88.38 106 SER A N 1
ATOM 787 C CA . SER A 1 106 ? 12.164 -2.641 2.265 1.00 88.38 106 SER A CA 1
ATOM 788 C C . SER A 1 106 ? 12.044 -1.357 1.444 1.00 88.38 106 SER A C 1
ATOM 790 O O . SER A 1 106 ? 13.069 -0.824 1.016 1.00 88.38 106 SER A O 1
ATOM 792 N N . SER A 1 107 ? 10.828 -0.856 1.199 1.00 84.50 107 SER A N 1
ATOM 793 C CA . SER A 1 107 ? 10.623 0.395 0.470 1.00 84.50 107 SER A CA 1
ATOM 794 C C . SER A 1 107 ? 11.130 1.570 1.300 1.00 84.50 107 SER A C 1
ATOM 796 O O . SER A 1 107 ? 10.754 1.730 2.459 1.00 84.50 107 SER A O 1
ATOM 798 N N . ALA A 1 108 ? 11.942 2.434 0.694 1.00 81.25 108 ALA A N 1
ATOM 799 C CA . ALA A 1 108 ? 12.257 3.713 1.310 1.00 81.25 108 ALA A CA 1
ATOM 800 C C . ALA A 1 108 ? 10.996 4.590 1.333 1.00 81.25 108 ALA A C 1
ATOM 802 O O . ALA A 1 108 ? 10.282 4.711 0.332 1.00 81.25 108 ALA A O 1
ATOM 803 N N . THR A 1 109 ? 10.725 5.191 2.489 1.00 83.62 109 THR A N 1
ATOM 804 C CA . THR A 1 109 ? 9.517 5.980 2.730 1.00 83.62 109 THR A CA 1
ATOM 805 C C . THR A 1 109 ? 9.840 7.354 3.268 1.00 83.62 109 THR A C 1
ATOM 807 O O . THR A 1 109 ? 10.841 7.552 3.956 1.00 83.62 109 THR A O 1
ATOM 810 N N . TRP A 1 110 ? 8.941 8.293 3.023 1.00 76.75 110 TRP A N 1
ATOM 811 C CA . TRP A 1 110 ? 8.965 9.604 3.647 1.00 76.75 110 TRP A CA 1
ATOM 812 C C . TRP A 1 110 ? 7.552 10.024 4.028 1.00 76.75 110 TRP A C 1
ATOM 814 O O . TRP A 1 110 ? 6.568 9.521 3.489 1.00 76.75 110 TRP A O 1
ATOM 824 N N . TYR A 1 111 ? 7.471 10.934 4.989 1.00 79.88 111 TYR A N 1
ATOM 825 C CA . TYR A 1 111 ? 6.220 11.454 5.516 1.00 79.88 111 TYR A CA 1
ATOM 826 C C . TYR A 1 111 ? 6.202 12.978 5.392 1.00 79.88 111 TYR A C 1
ATOM 828 O O . TYR A 1 111 ? 7.256 13.585 5.525 1.00 79.88 111 TYR A O 1
ATOM 836 N N . THR A 1 112 ? 5.053 13.613 5.172 1.00 75.00 112 THR A N 1
ATOM 837 C CA . THR A 1 112 ? 4.875 15.063 5.374 1.00 75.00 112 THR A CA 1
ATOM 838 C C . THR A 1 112 ? 3.839 15.314 6.455 1.00 75.00 112 THR A C 1
ATOM 840 O O . THR A 1 112 ? 2.737 14.773 6.424 1.00 75.00 112 THR A O 1
ATOM 843 N N . SER A 1 113 ? 4.188 16.146 7.439 1.00 74.62 113 SER A N 1
ATOM 844 C CA . SER A 1 113 ? 3.300 16.456 8.564 1.00 74.62 113 SER A CA 1
ATOM 845 C C . SER A 1 113 ? 2.165 17.407 8.197 1.00 74.62 113 SER A C 1
ATOM 847 O O . SER A 1 113 ? 1.093 17.290 8.786 1.00 74.62 113 SER A O 1
ATOM 849 N N . GLU A 1 114 ? 2.389 18.308 7.237 1.00 75.19 114 GLU A N 1
ATOM 850 C CA . GLU A 1 114 ? 1.387 19.258 6.740 1.00 75.19 114 GLU A CA 1
ATOM 851 C C . GLU A 1 114 ? 0.195 18.526 6.111 1.00 75.19 114 GLU A C 1
ATOM 853 O O . GLU A 1 114 ? -0.943 18.721 6.535 1.00 75.19 114 GLU A O 1
ATOM 858 N N . ASP A 1 115 ? 0.479 17.592 5.200 1.00 76.56 115 ASP A N 1
ATOM 859 C CA . ASP A 1 115 ? -0.546 16.845 4.460 1.00 76.56 115 ASP A CA 1
ATOM 860 C C . ASP A 1 115 ? -0.880 15.480 5.077 1.00 76.56 115 ASP A C 1
ATOM 862 O O . ASP A 1 115 ? -1.753 14.763 4.587 1.00 76.56 115 ASP A O 1
ATOM 866 N N . LYS A 1 116 ? -0.175 15.095 6.147 1.00 83.81 116 LYS A N 1
ATOM 867 C CA . LYS A 1 116 ? -0.237 13.759 6.766 1.00 83.81 116 LYS A CA 1
ATOM 868 C C . LYS A 1 116 ? -0.032 12.629 5.756 1.00 83.81 116 LYS A C 1
ATOM 870 O O . LYS A 1 116 ? -0.676 11.581 5.830 1.00 83.81 116 LYS A O 1
ATOM 875 N N . GLN A 1 117 ? 0.870 12.841 4.806 1.00 83.19 117 GLN A N 1
ATOM 876 C CA . GLN A 1 117 ? 1.058 11.937 3.687 1.00 83.19 117 GLN A CA 1
ATOM 877 C C . GLN A 1 117 ? 2.257 11.031 3.927 1.00 83.19 117 GLN A C 1
ATOM 879 O O . GLN A 1 117 ? 3.370 11.512 4.100 1.00 83.19 117 GLN A O 1
ATOM 884 N N . LEU A 1 118 ? 2.037 9.719 3.901 1.00 86.75 118 LEU A N 1
ATOM 885 C CA . LEU A 1 118 ? 3.097 8.718 3.891 1.00 86.75 118 LEU A CA 1
ATOM 886 C C . LEU A 1 118 ? 3.278 8.207 2.459 1.00 86.75 118 LEU A C 1
ATOM 888 O O . LEU A 1 118 ? 2.318 7.737 1.849 1.00 86.75 118 LEU A O 1
ATOM 892 N N . GLN A 1 119 ? 4.493 8.298 1.925 1.00 83.94 119 GLN A N 1
ATOM 893 C CA . GLN A 1 119 ? 4.805 7.925 0.547 1.00 83.94 119 GLN A CA 1
ATOM 894 C C . GLN A 1 119 ? 5.988 6.962 0.463 1.00 83.94 119 GLN A C 1
ATOM 896 O O . GLN A 1 119 ? 6.893 6.987 1.299 1.00 83.94 119 GLN A O 1
ATOM 901 N N . THR A 1 120 ? 6.016 6.164 -0.602 1.00 88.25 120 THR A N 1
ATOM 902 C CA . THR A 1 120 ? 7.218 5.465 -1.064 1.00 88.25 120 THR A CA 1
ATOM 903 C C . THR A 1 120 ? 8.048 6.375 -1.969 1.00 88.25 120 THR A C 1
ATOM 905 O O . THR A 1 120 ? 7.523 7.209 -2.705 1.00 88.25 120 THR A O 1
ATOM 908 N N . THR A 1 121 ? 9.369 6.222 -1.952 1.00 85.81 121 THR A N 1
ATOM 909 C CA . THR A 1 121 ? 10.235 6.840 -2.966 1.00 85.81 121 THR A CA 1
ATOM 910 C C . THR A 1 121 ? 10.186 6.042 -4.261 1.00 85.81 121 THR A C 1
ATOM 912 O O . THR A 1 121 ? 10.030 4.829 -4.208 1.00 85.81 121 THR A O 1
ATOM 915 N N . ASN A 1 122 ? 10.427 6.675 -5.409 1.00 90.12 122 ASN A N 1
ATOM 916 C CA . ASN A 1 122 ? 10.679 5.940 -6.650 1.00 90.12 122 ASN A CA 1
ATOM 917 C C . ASN A 1 122 ? 11.990 5.135 -6.565 1.00 90.12 122 ASN A C 1
ATOM 919 O O . ASN A 1 122 ? 12.968 5.614 -5.985 1.00 90.12 122 ASN A O 1
ATOM 923 N N . THR A 1 123 ? 12.035 3.958 -7.190 1.00 90.62 123 THR A N 1
ATOM 924 C CA . THR A 1 123 ? 13.235 3.108 -7.268 1.00 90.62 123 THR A CA 1
ATOM 925 C C . THR A 1 123 ? 13.705 2.973 -8.711 1.00 90.62 123 THR A C 1
ATOM 927 O O . THR A 1 123 ? 12.933 2.585 -9.587 1.00 90.62 123 THR A O 1
ATOM 930 N N . MET A 1 124 ? 14.990 3.242 -8.951 1.00 93.94 124 MET A N 1
ATOM 931 C CA . MET A 1 124 ? 15.656 2.865 -10.199 1.00 93.94 124 MET A CA 1
ATOM 932 C C . MET A 1 124 ? 15.770 1.339 -10.267 1.00 93.94 124 MET A C 1
ATOM 934 O O . MET A 1 124 ? 16.308 0.711 -9.350 1.00 93.94 124 MET A O 1
ATOM 938 N N . ILE A 1 125 ? 15.300 0.758 -11.364 1.00 93.50 125 ILE A N 1
ATOM 939 C CA . ILE A 1 125 ? 15.491 -0.650 -11.687 1.00 93.50 125 ILE A CA 1
ATOM 940 C C . ILE A 1 125 ? 16.531 -0.743 -12.792 1.00 93.50 125 ILE A C 1
ATOM 942 O O . ILE A 1 125 ? 16.365 -0.149 -13.858 1.00 93.50 125 ILE A O 1
ATOM 946 N N . ASP A 1 126 ? 17.586 -1.503 -12.540 1.00 93.06 126 ASP A N 1
ATOM 947 C CA . ASP A 1 126 ? 18.691 -1.730 -13.461 1.00 93.06 126 ASP A CA 1
ATOM 948 C C . ASP A 1 126 ? 19.143 -3.201 -13.431 1.00 93.06 126 ASP A C 1
ATOM 950 O O . ASP A 1 126 ? 18.506 -4.080 -12.839 1.00 93.06 126 ASP A O 1
ATOM 954 N N . SER A 1 127 ? 20.261 -3.496 -14.095 1.00 91.69 127 SER A N 1
ATOM 955 C CA . SER A 1 127 ? 20.803 -4.855 -14.196 1.00 91.69 127 SER A CA 1
ATOM 956 C C . SER A 1 127 ? 21.107 -5.522 -12.847 1.00 91.69 127 SER A C 1
ATOM 958 O O . SER A 1 127 ? 21.251 -6.743 -12.800 1.00 91.69 127 SER A O 1
ATOM 960 N N . THR A 1 128 ? 21.217 -4.755 -11.760 1.00 92.12 128 THR A N 1
ATOM 961 C CA . THR A 1 128 ? 21.560 -5.257 -10.425 1.00 92.12 128 THR A CA 1
ATOM 962 C C . THR A 1 128 ? 20.348 -5.742 -9.630 1.00 92.12 128 THR A C 1
ATOM 964 O O . THR A 1 128 ? 20.503 -6.648 -8.814 1.00 92.12 128 THR A O 1
ATOM 967 N N . ASN A 1 129 ? 19.150 -5.200 -9.884 1.00 91.38 129 ASN A N 1
ATOM 968 C CA . ASN A 1 129 ? 17.953 -5.447 -9.067 1.00 91.38 129 ASN A CA 1
ATOM 969 C C . ASN A 1 129 ? 16.690 -5.834 -9.865 1.00 91.38 129 ASN A C 1
ATOM 971 O O . ASN A 1 129 ? 15.661 -6.124 -9.259 1.00 91.38 129 ASN A O 1
ATOM 975 N N . TRP A 1 130 ? 16.738 -5.907 -11.202 1.00 91.69 130 TRP A N 1
ATOM 976 C CA . TRP A 1 130 ? 15.556 -6.201 -12.036 1.00 91.69 130 TRP A CA 1
ATOM 977 C C . TRP A 1 130 ? 14.792 -7.475 -11.645 1.00 91.69 130 TRP A C 1
ATOM 979 O O . TRP A 1 130 ? 13.571 -7.530 -11.772 1.00 91.69 130 TRP A O 1
ATOM 989 N N . LYS A 1 131 ? 15.485 -8.494 -11.121 1.00 90.38 131 LYS A N 1
ATOM 990 C CA . LYS A 1 131 ? 14.867 -9.763 -10.700 1.00 90.38 131 LYS A CA 1
ATOM 991 C C . LYS A 1 131 ? 13.875 -9.598 -9.552 1.00 90.38 131 LYS A C 1
ATOM 993 O O . LYS A 1 131 ? 12.948 -10.397 -9.459 1.00 90.38 131 LYS A O 1
ATOM 998 N N . ASP A 1 132 ? 14.048 -8.578 -8.715 1.00 88.00 132 ASP A N 1
ATOM 999 C CA . ASP A 1 132 ? 13.127 -8.293 -7.613 1.00 88.00 132 ASP A CA 1
ATOM 1000 C C . ASP A 1 132 ? 11.789 -7.719 -8.112 1.00 88.00 132 ASP A C 1
ATOM 1002 O O . ASP A 1 132 ? 10.793 -7.794 -7.401 1.00 88.00 132 ASP A O 1
ATOM 1006 N N . TYR A 1 133 ? 11.744 -7.236 -9.359 1.00 88.88 133 TYR A N 1
ATOM 1007 C CA . TYR A 1 133 ? 10.565 -6.636 -9.997 1.00 88.88 133 TYR A CA 1
ATOM 1008 C C . TYR A 1 133 ? 10.034 -7.452 -11.188 1.00 88.88 133 TYR A C 1
ATOM 1010 O O . TYR A 1 133 ? 9.031 -7.092 -11.798 1.00 88.88 133 TYR A O 1
ATOM 1018 N N . ALA A 1 134 ? 10.697 -8.558 -11.543 1.00 84.88 134 ALA A N 1
ATOM 1019 C CA . ALA A 1 134 ? 10.354 -9.362 -12.718 1.00 84.88 134 ALA A CA 1
ATOM 1020 C C . ALA A 1 134 ? 9.037 -10.142 -12.551 1.00 84.88 134 ALA A C 1
ATOM 1022 O O . ALA A 1 134 ? 8.341 -10.422 -13.528 1.00 84.88 134 ALA A O 1
ATOM 1023 N N . SER A 1 135 ? 8.667 -10.490 -11.314 1.00 72.50 135 SER A N 1
ATOM 1024 C CA . SER A 1 135 ? 7.316 -10.961 -11.008 1.00 72.50 135 SER A CA 1
ATOM 1025 C C . SER A 1 135 ? 6.404 -9.742 -10.953 1.00 72.50 135 SER A C 1
ATOM 1027 O O . SER A 1 135 ? 6.570 -8.944 -10.043 1.00 72.50 135 SER A O 1
ATOM 1029 N N . GLY A 1 136 ? 5.450 -9.589 -11.876 1.00 70.00 136 GLY A N 1
ATOM 1030 C CA . GLY A 1 136 ? 4.609 -8.381 -11.999 1.00 70.00 136 GLY A CA 1
ATOM 1031 C C . GLY A 1 136 ? 3.799 -7.957 -10.758 1.00 70.00 136 GLY A C 1
ATOM 1032 O O . GLY A 1 136 ? 3.131 -6.931 -10.802 1.00 70.00 136 GLY A O 1
ATOM 1033 N N . VAL A 1 137 ? 3.858 -8.719 -9.659 1.00 70.81 137 VAL A N 1
ATOM 1034 C CA . VAL A 1 137 ? 3.313 -8.372 -8.338 1.00 70.81 137 VAL A CA 1
ATOM 1035 C C . VAL A 1 137 ? 4.274 -8.893 -7.247 1.00 70.81 137 VAL A C 1
ATOM 1037 O O . VAL A 1 137 ? 3.999 -9.934 -6.643 1.00 70.81 137 VAL A O 1
ATOM 1040 N N . PRO A 1 138 ? 5.457 -8.282 -7.042 1.00 77.94 138 PRO A N 1
ATOM 1041 C CA . PRO A 1 138 ? 6.428 -8.799 -6.084 1.00 77.94 138 PRO A CA 1
ATOM 1042 C C . PRO A 1 138 ? 5.976 -8.502 -4.648 1.00 77.94 138 PRO A C 1
ATOM 1044 O O . PRO A 1 138 ? 5.608 -7.375 -4.324 1.00 77.94 138 PRO A O 1
ATOM 1047 N N . LEU A 1 139 ? 6.029 -9.510 -3.772 1.00 86.25 139 LEU A N 1
ATOM 1048 C CA . LEU A 1 139 ? 5.932 -9.289 -2.328 1.00 86.25 139 LEU A CA 1
ATOM 1049 C C . LEU A 1 139 ? 7.303 -9.023 -1.738 1.00 86.25 139 LEU A C 1
ATOM 1051 O O . LEU A 1 139 ? 8.283 -9.711 -2.040 1.00 86.25 139 LEU A O 1
ATOM 1055 N N . ASP A 1 140 ? 7.334 -8.080 -0.810 1.00 90.31 140 ASP A N 1
ATOM 1056 C CA . ASP A 1 140 ? 8.508 -7.815 -0.013 1.00 90.31 140 ASP A CA 1
ATOM 1057 C C . ASP A 1 140 ? 8.787 -8.981 0.942 1.00 90.31 140 ASP A C 1
ATOM 1059 O O . ASP A 1 140 ? 8.003 -9.311 1.832 1.00 90.31 140 ASP A O 1
ATOM 1063 N N . LYS A 1 141 ? 9.952 -9.607 0.775 1.00 90.12 141 LYS A N 1
ATOM 1064 C CA . LYS A 1 141 ? 10.381 -10.775 1.558 1.00 90.12 141 LYS A CA 1
ATOM 1065 C C . LYS A 1 141 ? 10.664 -10.440 3.031 1.00 90.12 141 LYS A C 1
ATOM 1067 O O . LYS A 1 141 ? 10.744 -11.361 3.859 1.00 90.12 141 LYS A O 1
ATOM 1072 N N . LYS A 1 142 ? 10.866 -9.157 3.357 1.00 93.00 142 LYS A N 1
ATOM 1073 C CA . LYS A 1 142 ? 11.064 -8.673 4.730 1.00 93.00 142 LYS A CA 1
ATOM 1074 C C . LYS A 1 142 ? 9.754 -8.434 5.468 1.00 93.00 142 LYS A C 1
ATOM 1076 O O . LYS A 1 142 ? 9.757 -8.452 6.698 1.00 93.00 142 LYS A O 1
ATOM 1081 N N . VAL A 1 143 ? 8.636 -8.315 4.756 1.00 94.88 143 VAL A N 1
ATOM 1082 C CA . VAL A 1 143 ? 7.319 -8.324 5.387 1.00 94.88 143 VAL A CA 1
ATOM 1083 C C . VAL A 1 143 ? 7.047 -9.723 5.940 1.00 94.88 143 VAL A C 1
ATOM 1085 O O . VAL A 1 143 ? 7.341 -10.744 5.311 1.00 94.88 143 VAL A O 1
ATOM 1088 N N . LYS A 1 144 ? 6.513 -9.773 7.161 1.00 95.19 144 LYS A N 1
ATOM 1089 C CA . LYS A 1 144 ? 6.129 -11.010 7.847 1.00 95.19 144 LYS A CA 1
ATOM 1090 C C . LYS A 1 144 ? 4.638 -10.996 8.118 1.00 95.19 144 LYS A C 1
ATOM 1092 O O . LYS A 1 144 ? 4.054 -9.937 8.327 1.00 95.19 144 LYS A O 1
ATOM 1097 N N . ALA A 1 145 ? 4.040 -12.184 8.094 1.00 96.31 145 ALA A N 1
ATOM 1098 C CA . ALA A 1 145 ? 2.665 -12.341 8.528 1.00 96.31 145 ALA A CA 1
ATOM 1099 C C . ALA A 1 145 ? 2.541 -11.978 10.014 1.00 96.31 145 ALA A C 1
ATOM 1101 O O . ALA A 1 145 ? 3.465 -12.221 10.798 1.00 96.31 145 ALA A O 1
ATOM 1102 N N . VAL A 1 146 ? 1.390 -11.428 10.398 1.00 95.62 146 VAL A N 1
ATOM 1103 C CA . VAL A 1 146 ? 1.014 -11.344 11.813 1.00 95.62 146 VAL A CA 1
ATOM 1104 C C . VAL A 1 146 ? 0.836 -12.752 12.387 1.00 95.62 146 VAL A C 1
ATOM 1106 O O . VAL A 1 146 ? 0.752 -13.731 11.646 1.00 95.62 146 VAL A O 1
ATOM 1109 N N . ALA A 1 147 ? 0.782 -12.866 13.714 1.00 94.31 147 ALA A N 1
ATOM 1110 C CA . ALA A 1 147 ? 0.647 -14.162 14.373 1.00 94.31 147 ALA A CA 1
ATOM 1111 C C . ALA A 1 147 ? -0.602 -14.940 13.904 1.00 94.31 147 ALA A C 1
ATOM 1113 O O . ALA A 1 147 ? -1.664 -14.362 13.644 1.00 94.31 147 ALA A O 1
ATOM 1114 N N . ASP A 1 148 ? -0.495 -16.270 13.840 1.00 93.19 148 ASP A N 1
ATOM 1115 C CA . ASP A 1 148 ? -1.565 -17.167 13.372 1.00 93.19 148 ASP A CA 1
ATOM 1116 C C . ASP A 1 148 ? -2.834 -17.127 14.238 1.00 93.19 148 ASP A C 1
ATOM 1118 O O . ASP A 1 148 ? -3.913 -17.471 13.757 1.00 93.19 148 ASP A O 1
ATOM 1122 N N . ASP A 1 149 ? -2.760 -16.608 15.461 1.00 94.50 149 ASP A N 1
ATOM 1123 C CA . ASP A 1 149 ? -3.880 -16.378 16.381 1.00 94.50 149 ASP A CA 1
ATOM 1124 C C . ASP A 1 149 ? -4.340 -14.909 16.451 1.00 94.50 149 ASP A C 1
ATOM 1126 O O . ASP A 1 149 ? -5.351 -14.614 17.086 1.00 94.50 149 ASP A O 1
ATOM 1130 N N . ALA A 1 150 ? -3.656 -13.986 15.762 1.00 95.62 150 ALA A N 1
ATOM 1131 C CA . ALA A 1 150 ? -4.073 -12.588 15.690 1.00 95.62 150 ALA A CA 1
ATOM 1132 C C . ALA A 1 150 ? -5.497 -12.452 15.122 1.00 95.62 150 ALA A C 1
ATOM 1134 O O . ALA A 1 150 ? -5.890 -13.193 14.210 1.00 95.62 150 ALA A O 1
ATOM 1135 N N . ARG A 1 151 ? -6.256 -11.484 15.649 1.00 97.12 151 ARG A N 1
ATOM 1136 C CA . ARG A 1 151 ? -7.619 -11.178 15.198 1.00 97.12 151 ARG A CA 1
ATOM 1137 C C . ARG A 1 151 ? -7.609 -10.720 13.737 1.00 97.12 151 ARG A C 1
ATOM 1139 O O . ARG A 1 151 ? -6.802 -9.873 13.356 1.00 97.12 151 ARG A O 1
ATOM 1146 N N . GLU A 1 152 ? -8.548 -11.252 12.961 1.00 98.44 152 GLU A N 1
ATOM 1147 C CA . GLU A 1 152 ? -8.873 -10.756 11.624 1.00 98.44 152 GLU A CA 1
ATOM 1148 C C . GLU A 1 152 ? -9.870 -9.590 11.710 1.00 98.44 152 GLU A C 1
ATOM 1150 O O . GLU A 1 152 ? -10.779 -9.613 12.546 1.00 98.44 152 GLU A O 1
ATOM 1155 N N . TYR A 1 153 ? -9.677 -8.566 10.876 1.00 98.69 153 TYR A N 1
ATOM 1156 C CA . TYR A 1 153 ? -10.512 -7.358 10.839 1.00 98.69 153 TYR A CA 1
ATOM 1157 C C . TYR A 1 153 ? -11.066 -7.128 9.437 1.00 98.69 153 TYR A C 1
ATOM 1159 O O . TYR A 1 153 ? -10.360 -7.331 8.450 1.00 98.69 153 TYR A O 1
ATOM 1167 N N . ASN A 1 154 ? -12.306 -6.665 9.344 1.00 98.69 154 ASN A N 1
ATOM 1168 C CA . ASN A 1 154 ? -12.962 -6.317 8.096 1.00 98.69 154 ASN A CA 1
ATOM 1169 C C . ASN A 1 154 ? -12.586 -4.890 7.688 1.00 98.69 154 ASN A C 1
ATOM 1171 O O . ASN A 1 154 ? -12.763 -3.931 8.440 1.00 98.69 154 ASN A O 1
ATOM 1175 N N . VAL A 1 155 ? -12.101 -4.734 6.460 1.00 98.75 155 VAL A N 1
ATOM 1176 C CA . VAL A 1 155 ? -11.689 -3.439 5.909 1.00 98.75 155 VAL A CA 1
ATOM 1177 C C . VAL A 1 155 ? -12.424 -3.199 4.601 1.00 98.75 155 VAL A C 1
ATOM 1179 O O . VAL A 1 155 ? -12.410 -4.041 3.702 1.00 98.75 155 VAL A O 1
ATOM 1182 N N . PHE A 1 156 ? -13.057 -2.040 4.479 1.00 98.56 156 PHE A N 1
ATOM 1183 C CA . PHE A 1 156 ? -13.703 -1.623 3.242 1.00 98.56 156 PHE A CA 1
ATOM 1184 C C . PHE A 1 156 ? -12.712 -0.838 2.385 1.00 98.56 156 PHE A C 1
ATOM 1186 O O . PHE A 1 156 ? -12.121 0.133 2.850 1.00 98.56 156 PHE A O 1
ATOM 1193 N N . LEU A 1 157 ? -12.525 -1.234 1.131 1.00 98.50 157 LEU A N 1
ATOM 1194 C CA . LEU A 1 157 ? -11.615 -0.588 0.193 1.00 98.50 157 LEU A CA 1
ATOM 1195 C C . LEU A 1 157 ? -12.386 -0.146 -1.048 1.00 98.50 157 LEU 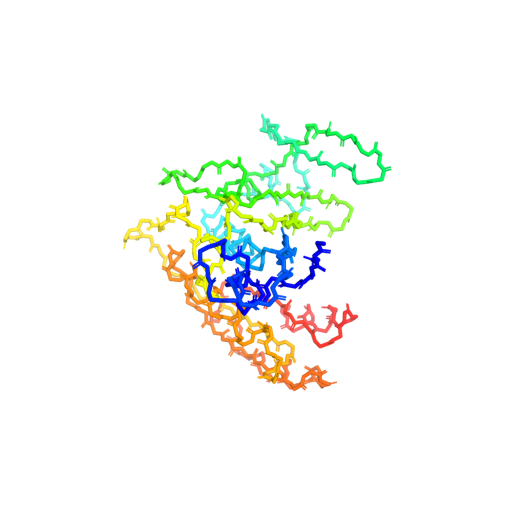A C 1
ATOM 1197 O O . LEU A 1 157 ? -13.021 -0.960 -1.720 1.00 98.50 157 LEU A O 1
ATOM 1201 N N . THR A 1 158 ? -12.304 1.139 -1.382 1.00 98.06 158 THR A N 1
ATOM 1202 C CA . THR A 1 158 ? -12.799 1.647 -2.663 1.00 98.06 158 THR A CA 1
ATOM 1203 C C . THR A 1 158 ? -11.679 1.699 -3.689 1.00 98.06 158 THR A C 1
ATOM 1205 O O . THR A 1 158 ? -10.510 1.858 -3.346 1.00 98.06 158 THR A O 1
ATOM 1208 N N . CYS A 1 159 ? -12.033 1.545 -4.958 1.00 97.06 159 CYS A N 1
ATOM 1209 C CA . CYS A 1 159 ? -11.177 1.804 -6.106 1.00 97.06 159 CYS A CA 1
ATOM 1210 C C . CYS A 1 159 ? -11.928 2.671 -7.098 1.00 97.06 159 CYS A C 1
ATOM 1212 O O . CYS A 1 159 ? -13.090 2.413 -7.412 1.00 97.06 159 CYS A O 1
ATOM 1214 N N . TYR A 1 160 ? -11.250 3.674 -7.630 1.00 97.44 160 TYR A N 1
ATOM 1215 C CA . TYR A 1 160 ? -11.912 4.681 -8.440 1.00 97.44 160 TYR A CA 1
ATOM 1216 C C . TYR A 1 160 ? -12.430 4.121 -9.777 1.00 97.44 160 TYR A C 1
ATOM 1218 O O . TYR A 1 160 ? -13.513 4.484 -10.235 1.00 97.44 160 TYR A O 1
ATOM 1226 N N . ASN A 1 161 ? -11.679 3.195 -10.382 1.00 97.31 161 ASN A N 1
ATOM 1227 C CA . ASN A 1 161 ? -11.939 2.685 -11.722 1.00 97.31 161 ASN A CA 1
ATOM 1228 C C . ASN A 1 161 ? -11.624 1.189 -11.844 1.00 97.31 161 ASN A C 1
ATOM 1230 O O . ASN A 1 161 ? -10.468 0.770 -11.804 1.00 97.31 161 ASN A O 1
ATOM 1234 N N . SER A 1 162 ? -12.662 0.386 -12.064 1.00 95.81 162 SER A N 1
ATOM 1235 C CA . SER A 1 162 ? -12.560 -1.053 -12.335 1.00 95.81 162 SER A CA 1
ATOM 1236 C C . SER A 1 162 ? -11.948 -1.399 -13.696 1.00 95.81 162 SER A C 1
ATOM 1238 O O . SER A 1 162 ? -11.575 -2.549 -13.899 1.00 95.81 162 SER A O 1
ATOM 1240 N N . ALA A 1 163 ? -11.806 -0.443 -14.615 1.00 96.75 163 ALA A N 1
ATOM 1241 C CA . ALA A 1 163 ? -11.157 -0.635 -15.912 1.00 96.75 163 ALA A CA 1
ATOM 1242 C C . ALA A 1 163 ? -9.690 -0.165 -15.938 1.00 96.75 163 ALA A 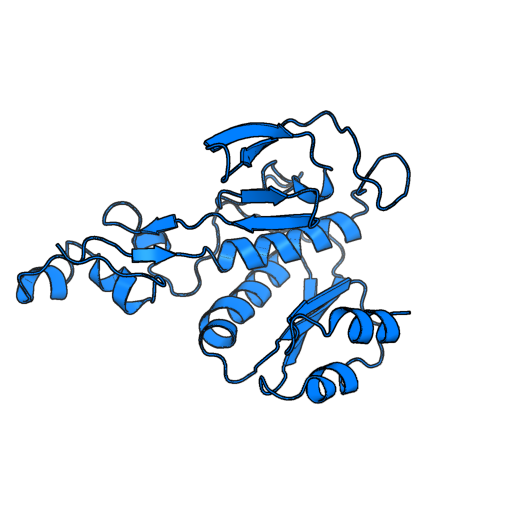C 1
ATOM 1244 O O . ALA A 1 163 ? -9.030 -0.285 -16.968 1.00 96.75 163 ALA A O 1
ATOM 1245 N N . ASP A 1 164 ? -9.162 0.375 -14.834 1.00 96.81 164 ASP A N 1
ATOM 1246 C CA . ASP A 1 164 ? -7.773 0.827 -14.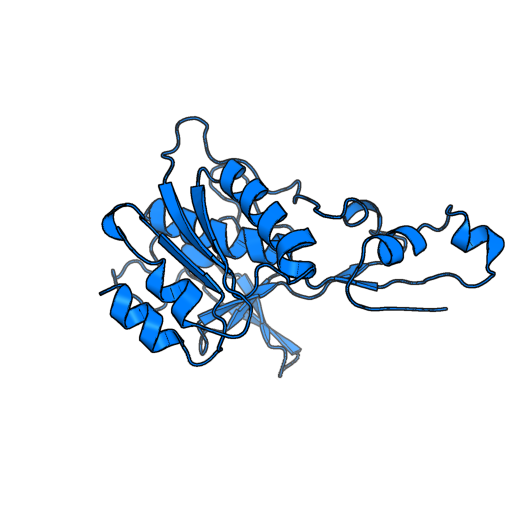776 1.00 96.81 164 ASP A CA 1
ATOM 1247 C C . ASP A 1 164 ? -6.803 -0.369 -14.711 1.00 96.81 164 ASP A C 1
ATOM 1249 O O . ASP A 1 164 ? -6.897 -1.235 -13.833 1.00 96.81 164 ASP A O 1
ATOM 1253 N N . ASN A 1 165 ? -5.861 -0.421 -15.658 1.00 93.75 165 ASN A N 1
ATOM 1254 C CA . ASN A 1 165 ? -4.908 -1.524 -15.790 1.00 93.75 165 ASN A CA 1
ATOM 1255 C C . ASN A 1 165 ? -3.899 -1.590 -14.638 1.00 93.75 165 ASN A C 1
ATOM 1257 O O . ASN A 1 165 ? -3.511 -2.685 -14.239 1.00 93.75 165 ASN A O 1
ATOM 1261 N N . PHE A 1 166 ? -3.474 -0.450 -14.096 1.00 92.00 166 PHE A N 1
ATOM 1262 C CA . PHE A 1 166 ? -2.554 -0.407 -12.965 1.00 92.00 166 PHE A CA 1
ATOM 1263 C C . PHE A 1 166 ? -3.258 -0.859 -11.680 1.00 92.00 166 PHE A C 1
ATOM 1265 O O . PHE A 1 166 ? -2.741 -1.706 -10.944 1.00 92.00 166 PHE A O 1
ATOM 1272 N N . VAL A 1 167 ? -4.480 -0.378 -11.444 1.00 93.06 167 VAL A N 1
ATOM 1273 C CA . VAL A 1 167 ? -5.292 -0.768 -10.287 1.00 93.06 167 VAL A CA 1
ATOM 1274 C C . VAL A 1 167 ? -5.558 -2.272 -10.300 1.00 93.06 167 VAL A C 1
ATOM 1276 O O . VAL A 1 167 ? -5.309 -2.946 -9.303 1.00 93.06 167 VAL A O 1
ATOM 1279 N N . ASN A 1 168 ? -6.014 -2.827 -11.423 1.00 91.69 168 ASN A N 1
ATOM 1280 C CA . ASN A 1 168 ? -6.357 -4.250 -11.500 1.00 91.69 168 ASN A CA 1
ATOM 1281 C C . ASN A 1 168 ? -5.147 -5.170 -11.656 1.00 91.69 168 ASN A C 1
ATOM 1283 O O . ASN A 1 168 ? -5.171 -6.296 -11.158 1.00 91.69 168 ASN A O 1
ATOM 1287 N N . GLY A 1 169 ? -4.116 -4.720 -12.369 1.00 89.38 169 GLY A N 1
ATOM 1288 C CA . GLY A 1 169 ? -2.931 -5.517 -12.670 1.00 89.38 169 GLY A CA 1
ATOM 1289 C C . GLY A 1 169 ? -1.919 -5.554 -11.530 1.00 89.38 169 GLY A C 1
ATOM 1290 O O . GLY A 1 169 ? -1.242 -6.566 -11.366 1.00 89.38 169 GLY A O 1
ATOM 1291 N N . GLN A 1 170 ? -1.843 -4.491 -10.723 1.00 89.12 170 GLN A N 1
ATOM 1292 C CA . GLN A 1 170 ? -0.802 -4.337 -9.708 1.00 89.12 170 GLN A CA 1
ATOM 1293 C C . GLN A 1 170 ? -1.374 -3.997 -8.331 1.00 89.12 170 GLN A C 1
ATOM 1295 O O . GLN A 1 170 ? -1.155 -4.747 -7.378 1.00 89.12 170 GLN A O 1
ATOM 1300 N N . LEU A 1 171 ? -2.151 -2.919 -8.201 1.00 92.25 171 LEU A N 1
ATOM 1301 C CA . LEU A 1 171 ? -2.552 -2.403 -6.888 1.00 92.25 171 LEU A CA 1
ATOM 1302 C C . LEU A 1 171 ? -3.455 -3.385 -6.117 1.00 92.25 171 LEU A C 1
ATOM 1304 O O . LEU A 1 171 ? -3.132 -3.800 -5.004 1.00 92.25 171 LEU A O 1
ATOM 1308 N N . LEU A 1 172 ? -4.568 -3.814 -6.716 1.00 94.81 172 LEU A N 1
ATOM 1309 C CA . LEU A 1 172 ? -5.536 -4.717 -6.089 1.00 94.81 172 LEU A CA 1
ATOM 1310 C C . LEU A 1 172 ? -4.979 -6.118 -5.796 1.00 94.81 172 LEU A C 1
ATOM 1312 O O . LEU A 1 172 ? -5.232 -6.631 -4.700 1.00 94.81 172 LEU A O 1
ATOM 1316 N N . PRO A 1 173 ? -4.229 -6.768 -6.710 1.00 94.69 173 PRO A N 1
ATOM 1317 C CA . PRO A 1 173 ? -3.535 -8.011 -6.395 1.00 94.69 173 PRO A CA 1
ATOM 1318 C C . PRO A 1 173 ? -2.619 -7.871 -5.181 1.00 94.69 173 PRO A C 1
ATOM 1320 O O . PRO A 1 173 ? -2.635 -8.742 -4.311 1.00 94.69 173 PRO A O 1
ATOM 1323 N N . THR A 1 174 ? -1.881 -6.763 -5.080 1.00 94.50 174 THR A N 1
ATOM 1324 C CA . THR A 1 174 ? -0.951 -6.563 -3.967 1.00 94.50 174 THR A CA 1
ATOM 1325 C C . THR A 1 174 ? -1.673 -6.290 -2.648 1.00 94.50 174 THR A C 1
ATOM 1327 O O . THR A 1 174 ? -1.335 -6.907 -1.637 1.00 94.50 174 THR A O 1
ATOM 1330 N N . PHE A 1 175 ? -2.745 -5.486 -2.664 1.00 97.31 175 PHE A N 1
ATOM 1331 C CA . PHE A 1 175 ? -3.636 -5.324 -1.509 1.00 97.31 175 PHE A CA 1
ATOM 1332 C C . PHE A 1 175 ? -4.125 -6.677 -0.987 1.00 97.31 175 PHE A C 1
ATOM 1334 O O . PHE A 1 175 ? -4.004 -6.951 0.202 1.00 97.31 175 PHE A O 1
ATOM 1341 N N . LYS A 1 176 ? -4.619 -7.561 -1.863 1.00 97.00 176 LYS A N 1
ATOM 1342 C CA . LYS A 1 176 ? -5.106 -8.894 -1.465 1.00 97.00 176 LYS A CA 1
ATOM 1343 C C . LYS A 1 176 ? -4.008 -9.757 -0.843 1.00 97.00 176 LYS A C 1
ATOM 1345 O O . LYS A 1 176 ? -4.262 -10.472 0.125 1.00 97.00 176 LYS A O 1
ATOM 1350 N N . GLN A 1 177 ? -2.795 -9.707 -1.390 1.00 95.88 177 GLN A N 1
ATOM 1351 C CA . GLN A 1 177 ? -1.679 -10.503 -0.887 1.00 95.88 177 GLN A CA 1
ATOM 1352 C C . GLN A 1 177 ? -1.200 -10.024 0.492 1.00 95.88 177 GLN A C 1
ATOM 1354 O O . GLN A 1 177 ? -1.081 -10.845 1.402 1.00 95.88 177 GLN A O 1
ATOM 1359 N N . TYR A 1 178 ? -0.993 -8.718 0.689 1.00 97.38 178 TYR A N 1
ATOM 1360 C CA . TYR A 1 178 ? -0.605 -8.183 1.999 1.00 97.38 178 TYR A CA 1
ATOM 1361 C C . TYR A 1 178 ? -1.733 -8.262 3.024 1.00 97.38 178 TYR A C 1
ATOM 1363 O O . TYR A 1 178 ? -1.474 -8.570 4.183 1.00 97.38 178 TYR A O 1
ATOM 1371 N N . ALA A 1 179 ? -2.987 -8.064 2.619 1.00 98.06 179 ALA A N 1
ATOM 1372 C CA . ALA A 1 179 ? -4.121 -8.181 3.527 1.00 98.06 179 ALA A CA 1
ATOM 1373 C C . ALA A 1 179 ? -4.227 -9.591 4.122 1.00 98.06 179 ALA A C 1
ATOM 1375 O O . ALA A 1 179 ? -4.471 -9.732 5.316 1.00 98.06 179 ALA A O 1
ATOM 1376 N N . LYS A 1 180 ? -3.909 -10.635 3.343 1.00 97.12 180 LYS A N 1
ATOM 1377 C CA . LYS A 1 180 ? -3.783 -12.002 3.866 1.00 97.12 180 LYS A CA 1
ATOM 1378 C C . LYS A 1 180 ? -2.683 -12.128 4.926 1.00 97.12 180 LYS A C 1
ATOM 1380 O O . LYS A 1 180 ? -2.897 -12.784 5.939 1.00 97.12 180 LYS A O 1
ATOM 1385 N N . LEU A 1 181 ? -1.517 -11.515 4.707 1.00 96.94 181 LEU A N 1
ATOM 1386 C CA . LEU A 1 181 ? -0.413 -11.529 5.678 1.00 96.94 181 LEU A CA 1
ATOM 1387 C C . LEU A 1 181 ? -0.763 -10.769 6.963 1.00 96.94 181 LEU A C 1
ATOM 1389 O O . LEU A 1 181 ? -0.306 -11.145 8.037 1.00 96.94 181 LEU A O 1
ATOM 1393 N N . LEU A 1 182 ? -1.579 -9.722 6.856 1.00 97.62 182 LEU A N 1
ATOM 1394 C CA . LEU A 1 182 ? -1.950 -8.838 7.963 1.00 97.62 182 LEU A CA 1
ATOM 1395 C C . LEU A 1 182 ? -3.297 -9.193 8.609 1.00 97.62 182 LEU A C 1
ATOM 1397 O O . LEU A 1 182 ? -3.727 -8.501 9.533 1.00 97.62 182 LEU A O 1
ATOM 1401 N N . LYS A 1 183 ? -3.947 -10.269 8.140 1.00 98.12 183 LYS A N 1
ATOM 1402 C CA . LYS A 1 183 ? -5.301 -10.686 8.536 1.00 98.12 183 LYS A CA 1
ATOM 1403 C C . LYS A 1 183 ? -6.310 -9.543 8.464 1.00 98.12 183 LYS A C 1
ATOM 1405 O O . LYS A 1 183 ? -6.987 -9.193 9.431 1.00 98.12 183 LYS A O 1
ATOM 1410 N N . LEU A 1 184 ? -6.375 -8.943 7.286 1.00 98.75 184 LEU A N 1
ATOM 1411 C CA . LEU A 1 184 ? -7.362 -7.941 6.927 1.00 98.75 184 LEU A CA 1
ATOM 1412 C C . LEU A 1 184 ? -8.276 -8.556 5.865 1.00 98.75 184 LEU A C 1
ATOM 1414 O O . LEU A 1 184 ? -7.837 -8.909 4.771 1.00 98.75 184 LEU A O 1
ATOM 1418 N N . ASN A 1 185 ? -9.553 -8.704 6.189 1.00 98.62 185 ASN A N 1
ATOM 1419 C CA . ASN A 1 185 ? -10.571 -9.177 5.269 1.00 98.62 185 ASN A CA 1
ATOM 1420 C C . ASN A 1 185 ? -11.091 -7.993 4.444 1.00 98.62 185 ASN A C 1
ATOM 1422 O O . ASN A 1 185 ? -11.874 -7.174 4.929 1.00 98.62 185 ASN A O 1
ATOM 1426 N N . LEU A 1 186 ? -10.616 -7.874 3.202 1.00 98.56 186 LEU A N 1
ATOM 1427 C CA . LEU A 1 186 ? -10.960 -6.749 2.335 1.00 98.56 186 LEU A CA 1
ATOM 1428 C C . LEU A 1 186 ? -12.302 -6.968 1.629 1.00 98.56 186 LEU A C 1
ATOM 1430 O O . LEU A 1 186 ? -12.445 -7.902 0.839 1.00 98.56 186 LEU A O 1
ATOM 1434 N N . THR A 1 187 ? -13.237 -6.035 1.803 1.00 98.25 187 THR A N 1
ATOM 1435 C CA . THR A 1 187 ? -14.359 -5.852 0.871 1.00 98.25 187 THR A CA 1
ATOM 1436 C C . THR A 1 187 ? -14.022 -4.738 -0.100 1.00 98.25 187 THR A C 1
ATOM 1438 O O . THR A 1 187 ? -13.766 -3.612 0.313 1.00 98.25 187 THR A O 1
ATOM 1441 N N . ILE A 1 188 ? -14.003 -5.063 -1.391 1.00 97.81 188 ILE A N 1
ATOM 1442 C CA . ILE A 1 188 ? -13.518 -4.164 -2.439 1.00 97.81 188 ILE A CA 1
ATOM 1443 C C . ILE A 1 188 ? -14.684 -3.743 -3.325 1.00 97.81 188 ILE A C 1
ATOM 1445 O O . ILE A 1 188 ? -15.340 -4.589 -3.932 1.00 97.81 188 ILE A O 1
ATOM 1449 N N . VAL A 1 189 ? -14.901 -2.436 -3.432 1.00 97.19 189 VAL A N 1
ATOM 1450 C CA . VAL A 1 189 ? -15.861 -1.820 -4.354 1.00 97.19 189 VAL A CA 1
ATOM 1451 C C . VAL A 1 189 ? -15.100 -0.988 -5.369 1.00 97.19 189 VAL A C 1
ATOM 1453 O O . VAL A 1 189 ? -14.150 -0.291 -5.026 1.00 97.19 189 VAL A O 1
ATOM 1456 N N . SER A 1 190 ? -15.506 -1.051 -6.633 1.00 96.31 190 SER A N 1
ATOM 1457 C CA . SER A 1 190 ? -14.857 -0.297 -7.703 1.00 96.31 190 SER A CA 1
ATOM 1458 C C . SER A 1 190 ? -15.862 0.522 -8.503 1.00 96.31 190 SER A C 1
ATOM 1460 O O . SER A 1 190 ? -16.946 0.034 -8.816 1.00 96.31 190 SER A O 1
ATOM 1462 N N . GLY A 1 191 ? -15.489 1.757 -8.831 1.00 97.25 191 GLY A N 1
ATOM 1463 C CA . GLY A 1 191 ? -16.237 2.637 -9.723 1.00 97.25 191 GLY A CA 1
ATOM 1464 C C . GLY A 1 191 ? -15.924 2.400 -11.202 1.00 97.25 191 GLY A C 1
ATOM 1465 O O . GLY A 1 191 ? -15.296 1.409 -11.594 1.00 97.25 191 GLY A O 1
ATOM 1466 N N . ASP A 1 192 ? -16.356 3.345 -12.031 1.00 97.12 192 ASP A N 1
ATOM 1467 C CA . ASP A 1 192 ? -16.127 3.388 -13.481 1.00 97.12 192 ASP A CA 1
ATOM 1468 C C . ASP A 1 192 ? -15.087 4.450 -13.894 1.00 97.12 192 ASP A C 1
ATOM 1470 O O . ASP A 1 192 ? -14.911 4.721 -15.082 1.00 97.12 192 ASP A O 1
ATOM 1474 N N . GLY A 1 193 ? -14.437 5.093 -12.920 1.00 97.19 193 GLY A N 1
ATOM 1475 C CA . GLY A 1 193 ? -13.489 6.184 -13.132 1.00 97.19 193 GLY A CA 1
ATOM 1476 C C . GLY A 1 193 ? -14.108 7.533 -13.495 1.00 97.19 193 GLY A C 1
ATOM 1477 O O . GLY A 1 193 ? -13.359 8.468 -13.759 1.00 97.19 193 GLY A O 1
ATOM 1478 N N . ASN A 1 194 ? -15.438 7.659 -13.510 1.00 97.19 194 ASN A N 1
ATOM 1479 C CA . ASN A 1 194 ? -16.135 8.877 -13.932 1.00 97.19 194 ASN A CA 1
ATOM 1480 C C . ASN A 1 194 ? -17.190 9.352 -12.924 1.00 97.19 194 ASN A C 1
ATOM 1482 O O . ASN A 1 194 ? -17.358 10.555 -12.728 1.00 97.19 194 ASN A O 1
ATOM 1486 N N . ASN A 1 195 ? -17.907 8.429 -12.283 1.00 96.56 195 ASN A N 1
ATOM 1487 C CA . ASN A 1 195 ? -19.038 8.729 -11.417 1.00 96.56 195 ASN A CA 1
ATOM 1488 C C . ASN A 1 195 ? -18.778 8.300 -9.964 1.00 96.56 195 ASN A C 1
ATOM 1490 O O . ASN A 1 195 ? -18.928 7.129 -9.609 1.00 96.56 195 ASN A O 1
ATOM 1494 N N . GLU A 1 196 ? -18.488 9.281 -9.102 1.00 97.06 196 GLU A N 1
ATOM 1495 C CA . GLU A 1 196 ? -18.262 9.077 -7.663 1.00 97.06 196 GLU A CA 1
ATOM 1496 C C . GLU A 1 196 ? -19.427 8.341 -6.979 1.00 97.06 196 GLU A C 1
ATOM 1498 O O . GLU A 1 196 ? -19.215 7.507 -6.098 1.00 97.06 196 GLU A O 1
ATOM 1503 N N . SER A 1 197 ? -20.666 8.595 -7.417 1.00 96.75 197 SER A N 1
ATOM 1504 C CA . SER A 1 197 ? -21.860 7.998 -6.817 1.00 96.75 197 SER A CA 1
ATOM 1505 C C . SER A 1 197 ? -21.950 6.487 -7.006 1.00 96.75 197 SER A C 1
ATOM 1507 O O . SER A 1 197 ? -22.627 5.829 -6.223 1.00 96.75 197 SER A O 1
ATOM 1509 N N . LEU A 1 198 ? -21.268 5.900 -7.995 1.00 95.44 198 LEU A N 1
ATOM 1510 C CA . LEU A 1 198 ? -21.225 4.438 -8.127 1.00 95.44 198 LEU A CA 1
ATOM 1511 C C . LEU A 1 198 ? -20.484 3.785 -6.955 1.00 95.44 198 LEU A C 1
ATOM 1513 O O . LEU A 1 198 ? -20.865 2.704 -6.501 1.00 95.44 198 LEU A O 1
ATOM 1517 N N . ILE A 1 199 ? -19.466 4.469 -6.430 1.00 97.25 199 ILE A N 1
ATOM 1518 C CA . ILE A 1 199 ? -18.729 4.022 -5.251 1.00 97.25 199 ILE A CA 1
ATOM 1519 C C . ILE A 1 199 ? -19.536 4.342 -3.998 1.00 97.25 199 ILE A C 1
ATOM 1521 O O . ILE A 1 199 ? -19.815 3.445 -3.204 1.00 97.25 199 ILE A O 1
ATOM 1525 N N . THR A 1 200 ? -19.965 5.593 -3.825 1.00 97.25 200 THR A N 1
ATOM 1526 C CA . THR A 1 200 ? -20.595 6.017 -2.567 1.00 97.25 200 THR A CA 1
ATOM 1527 C C . THR A 1 200 ? -21.961 5.375 -2.327 1.00 97.25 200 THR A C 1
ATOM 1529 O O . THR A 1 200 ? -22.261 5.018 -1.193 1.00 97.25 200 THR A O 1
ATOM 1532 N N . ASN A 1 201 ? -22.758 5.094 -3.366 1.00 96.62 201 ASN A N 1
ATOM 1533 C CA . ASN A 1 201 ? -24.020 4.350 -3.211 1.00 96.62 201 ASN A CA 1
ATOM 1534 C C . ASN A 1 201 ? -23.806 2.888 -2.773 1.00 96.62 201 ASN A C 1
ATOM 1536 O O . ASN A 1 201 ? -24.722 2.247 -2.257 1.00 96.62 201 ASN A O 1
ATOM 1540 N N . SER A 1 202 ? -22.601 2.354 -2.978 1.00 95.19 202 SER A N 1
ATOM 1541 C CA . SER A 1 202 ? -22.220 1.002 -2.567 1.00 95.19 202 SER A CA 1
ATOM 1542 C C . SER A 1 202 ? -21.676 0.953 -1.131 1.00 95.19 202 SER A C 1
ATOM 1544 O O . SER A 1 202 ? -21.488 -0.135 -0.590 1.00 95.19 202 SER A O 1
ATOM 1546 N N . MET A 1 203 ? -21.448 2.107 -0.493 1.00 95.56 203 MET A N 1
ATOM 1547 C CA . MET A 1 203 ? -21.016 2.220 0.903 1.00 95.56 203 MET A CA 1
ATOM 1548 C C . MET A 1 203 ? -22.211 2.060 1.853 1.00 95.56 203 MET A C 1
ATOM 1550 O O . MET A 1 203 ? -22.734 3.024 2.402 1.00 95.56 203 MET A O 1
ATOM 1554 N N . ASN A 1 204 ? -22.658 0.818 2.032 1.00 92.88 204 ASN A N 1
ATOM 1555 C CA . ASN A 1 204 ? -23.744 0.443 2.940 1.00 92.88 204 ASN A CA 1
ATOM 1556 C C . ASN A 1 204 ? -23.267 -0.560 4.002 1.00 92.88 204 ASN A C 1
ATOM 1558 O O . ASN A 1 204 ? -22.216 -1.181 3.854 1.00 92.88 204 ASN A O 1
ATOM 1562 N N . ASN A 1 205 ? -24.061 -0.728 5.068 1.00 94.75 205 ASN A N 1
ATOM 1563 C CA . ASN A 1 205 ? -23.762 -1.630 6.190 1.00 94.75 205 ASN A CA 1
ATOM 1564 C C . ASN A 1 205 ? -22.368 -1.380 6.799 1.00 94.75 205 ASN A C 1
ATOM 1566 O O . ASN A 1 205 ? -21.598 -2.314 7.024 1.00 94.75 205 ASN A O 1
ATOM 1570 N N . LEU A 1 206 ? -22.038 -0.102 7.010 1.00 96.25 206 LEU A N 1
ATOM 1571 C CA . LEU A 1 206 ? -20.688 0.344 7.362 1.00 96.25 206 LEU A CA 1
ATOM 1572 C C . LEU A 1 206 ? -20.238 -0.137 8.747 1.00 96.25 206 LEU A C 1
ATOM 1574 O O . LEU A 1 206 ? -19.048 -0.360 8.941 1.00 96.25 206 LEU A O 1
ATOM 1578 N N . ASP A 1 207 ? -21.185 -0.424 9.643 1.00 96.88 207 ASP A N 1
ATOM 1579 C CA . ASP A 1 207 ? -20.935 -1.000 10.973 1.00 96.88 207 ASP A CA 1
ATOM 1580 C C . ASP A 1 207 ? -20.265 -2.390 10.936 1.00 96.88 207 ASP A C 1
ATOM 1582 O O . ASP A 1 207 ? -19.779 -2.874 11.956 1.00 96.88 207 ASP A O 1
ATOM 1586 N N . ASN A 1 208 ? -20.222 -3.048 9.770 1.00 97.31 208 ASN A N 1
ATOM 1587 C CA . ASN A 1 208 ? -19.547 -4.336 9.591 1.00 97.31 208 ASN A CA 1
ATOM 1588 C C . ASN A 1 208 ? -18.025 -4.220 9.388 1.00 97.31 208 ASN A C 1
ATOM 1590 O O . ASN A 1 208 ? -17.354 -5.255 9.318 1.00 97.31 208 ASN A O 1
ATOM 1594 N N . TYR A 1 209 ? -17.490 -3.004 9.245 1.00 98.38 209 TYR A N 1
ATOM 1595 C CA . TYR A 1 209 ? -16.083 -2.751 8.932 1.00 98.38 209 TYR A CA 1
ATOM 1596 C C . TYR A 1 209 ? -15.405 -1.959 10.046 1.00 98.38 209 TYR A C 1
ATOM 1598 O O . TYR A 1 209 ? -15.968 -1.010 10.585 1.00 98.38 209 TYR A O 1
ATOM 1606 N N . GLU A 1 210 ? -14.162 -2.315 10.362 1.00 98.31 210 GLU A N 1
ATOM 1607 C CA . GLU A 1 210 ? -13.363 -1.607 11.363 1.00 98.31 210 GLU A CA 1
ATOM 1608 C C . GLU A 1 210 ? -12.452 -0.524 10.767 1.00 98.31 210 GLU A C 1
ATOM 1610 O O . GLU A 1 210 ? -11.951 0.327 11.502 1.00 98.31 210 GLU A O 1
ATOM 1615 N N . ALA A 1 211 ? -12.224 -0.531 9.450 1.00 98.25 211 ALA A N 1
ATOM 1616 C CA . ALA A 1 211 ? -11.434 0.490 8.766 1.00 98.25 211 ALA A CA 1
ATOM 1617 C C . ALA A 1 211 ? -11.858 0.688 7.304 1.00 98.25 211 ALA A C 1
ATOM 1619 O O . ALA A 1 211 ? -12.453 -0.195 6.681 1.00 98.25 211 ALA A O 1
ATOM 1620 N N . PHE A 1 212 ? -11.488 1.845 6.747 1.00 98.31 212 PHE A N 1
ATOM 1621 C CA . PHE A 1 212 ? -11.838 2.265 5.391 1.00 98.31 212 PHE A CA 1
ATOM 1622 C C . PHE A 1 212 ? -10.594 2.750 4.635 1.00 98.31 212 PHE A C 1
ATOM 1624 O O . PHE A 1 212 ? -9.830 3.569 5.142 1.00 98.31 212 PHE A O 1
ATOM 1631 N N . ILE A 1 213 ? -10.408 2.262 3.409 1.00 98.31 213 ILE A N 1
ATOM 1632 C CA . ILE A 1 213 ? -9.390 2.705 2.451 1.00 98.31 213 ILE A CA 1
ATOM 1633 C C . ILE A 1 213 ? -10.125 3.348 1.281 1.00 98.31 213 ILE A C 1
ATOM 1635 O O . ILE A 1 213 ? -10.927 2.690 0.619 1.00 98.31 213 ILE A O 1
ATOM 1639 N N . LEU A 1 214 ? -9.856 4.627 1.024 1.00 97.94 214 LEU A N 1
ATOM 1640 C CA . LEU A 1 214 ? -10.591 5.404 0.031 1.00 97.94 214 LEU A CA 1
ATOM 1641 C C . LEU A 1 214 ? -9.697 5.764 -1.158 1.00 97.94 214 LEU A C 1
ATOM 1643 O O . LEU A 1 214 ? -8.792 6.587 -1.037 1.00 97.94 214 LEU A O 1
ATOM 1647 N N . ASN A 1 215 ? -9.981 5.188 -2.324 1.00 97.31 215 ASN A N 1
ATOM 1648 C CA . ASN A 1 215 ? -9.445 5.632 -3.605 1.00 97.31 215 ASN A CA 1
ATOM 1649 C C . ASN A 1 215 ? -10.604 6.179 -4.455 1.00 97.31 215 ASN A C 1
ATOM 1651 O O . ASN A 1 215 ? -11.402 5.431 -5.018 1.00 97.31 215 ASN A O 1
ATOM 1655 N N . MET A 1 216 ? -10.718 7.508 -4.444 1.00 97.56 216 MET A N 1
ATOM 1656 C CA . MET A 1 216 ? -11.866 8.274 -4.944 1.00 97.56 216 MET A CA 1
ATOM 1657 C C . MET A 1 216 ? -11.763 8.552 -6.447 1.00 97.56 216 MET A C 1
ATOM 1659 O O . MET A 1 216 ? -10.660 8.614 -6.990 1.00 97.56 216 MET A O 1
ATOM 1663 N N . THR A 1 217 ? -12.902 8.785 -7.104 1.00 97.31 217 THR A N 1
ATOM 1664 C CA . THR A 1 217 ? -12.934 9.201 -8.522 1.00 97.31 217 THR A CA 1
ATOM 1665 C C . THR A 1 217 ? -12.440 10.633 -8.693 1.00 97.31 217 THR A C 1
ATOM 1667 O O . THR A 1 217 ? -11.672 10.933 -9.604 1.00 97.31 217 THR A O 1
ATOM 1670 N N . SER A 1 218 ? -12.839 11.520 -7.786 1.00 96.38 218 SER A N 1
ATOM 1671 C CA . SER A 1 218 ? -12.385 12.900 -7.706 1.00 96.38 218 SER A CA 1
ATOM 1672 C C . SER A 1 218 ? -11.545 13.123 -6.456 1.00 96.38 218 SER A C 1
ATOM 1674 O O . SER A 1 218 ? -11.937 12.774 -5.343 1.00 96.38 218 SER A O 1
ATOM 1676 N N . THR A 1 219 ? -10.425 13.828 -6.611 1.00 95.19 219 THR A N 1
ATOM 1677 C CA . THR A 1 219 ? -9.573 14.254 -5.489 1.00 95.19 219 THR A CA 1
ATOM 1678 C C . THR A 1 219 ? -10.278 15.215 -4.527 1.00 95.19 219 THR A C 1
ATOM 1680 O O . THR A 1 219 ? -9.815 15.403 -3.407 1.00 95.19 219 THR A O 1
ATOM 1683 N N . ASN A 1 220 ? -11.410 15.801 -4.931 1.00 95.88 220 ASN A N 1
ATOM 1684 C CA . ASN A 1 220 ? -12.176 16.757 -4.129 1.00 95.88 220 ASN A CA 1
ATOM 1685 C C . ASN A 1 220 ? -13.387 16.120 -3.422 1.00 95.88 220 ASN A C 1
ATOM 1687 O O . ASN A 1 220 ? -14.139 16.822 -2.749 1.00 95.88 220 ASN A O 1
ATOM 1691 N N . ALA A 1 221 ? -13.591 14.805 -3.555 1.00 96.69 221 ALA A N 1
ATOM 1692 C CA . ALA A 1 221 ? -14.746 14.109 -2.988 1.00 96.69 221 ALA A CA 1
ATOM 1693 C C . ALA A 1 221 ? -14.605 13.768 -1.494 1.00 96.69 221 ALA A C 1
ATOM 1695 O O . ALA A 1 221 ? -15.523 13.189 -0.918 1.00 96.69 221 ALA A O 1
ATOM 1696 N N . GLY A 1 222 ? -13.498 14.138 -0.838 1.00 96.31 222 GLY A N 1
ATOM 1697 C CA . GLY A 1 222 ? -13.203 13.723 0.540 1.00 96.31 222 GLY A CA 1
ATOM 1698 C C . GLY A 1 222 ? -14.346 13.987 1.526 1.00 96.31 222 GLY A C 1
ATOM 1699 O O . GLY A 1 222 ? -14.718 13.097 2.286 1.00 96.31 222 GLY A O 1
ATOM 1700 N N . GLN A 1 223 ? -14.975 15.166 1.462 1.00 97.19 223 GLN A N 1
ATOM 1701 C CA . GLN A 1 223 ? -16.098 15.495 2.348 1.00 97.19 223 GLN A CA 1
ATOM 1702 C C . GLN A 1 223 ? -17.302 14.562 2.147 1.00 97.19 223 GLN A C 1
ATOM 1704 O O . GLN A 1 223 ? -17.932 14.177 3.126 1.00 97.19 223 GLN A O 1
ATOM 1709 N N . THR A 1 224 ? -17.583 14.144 0.909 1.00 97.25 224 THR A N 1
ATOM 1710 C CA . THR A 1 224 ? -18.681 13.219 0.591 1.00 97.25 224 THR A CA 1
ATOM 1711 C C . THR A 1 224 ? -18.510 11.884 1.306 1.00 97.25 224 THR A C 1
ATOM 1713 O O . THR A 1 224 ? -19.460 11.382 1.898 1.00 97.25 224 THR A O 1
ATOM 1716 N N . TYR A 1 225 ? -17.298 11.328 1.307 1.00 97.81 225 TYR A N 1
ATOM 1717 C CA . TYR A 1 225 ? -17.006 10.089 2.028 1.00 97.81 225 TYR A CA 1
ATOM 1718 C C . TYR A 1 225 ? -17.090 10.276 3.541 1.00 97.81 225 TYR A C 1
ATOM 1720 O O . TYR A 1 225 ? -17.657 9.438 4.237 1.00 97.81 225 TYR A O 1
ATOM 1728 N N . MET A 1 226 ? -16.574 11.394 4.054 1.00 96.56 226 MET A N 1
ATOM 1729 C CA . MET A 1 226 ? -16.641 11.680 5.486 1.00 96.56 226 MET A CA 1
ATOM 1730 C C . MET A 1 226 ? -18.073 11.880 5.981 1.00 96.56 226 MET A C 1
ATOM 1732 O O . MET A 1 226 ? -18.353 11.554 7.127 1.00 96.56 226 MET A O 1
ATOM 1736 N N . ASP A 1 227 ? -18.981 12.396 5.155 1.00 96.81 227 ASP A N 1
ATOM 1737 C CA . ASP A 1 227 ? -20.394 12.537 5.520 1.00 96.81 227 ASP A CA 1
ATOM 1738 C C . ASP A 1 227 ? -21.136 11.195 5.563 1.00 96.81 227 ASP A C 1
ATOM 1740 O O . ASP A 1 227 ? -22.091 11.063 6.320 1.00 96.81 227 ASP A O 1
ATOM 1744 N N . ILE A 1 228 ? -20.675 10.198 4.803 1.00 96.75 228 ILE A N 1
ATOM 1745 C CA . ILE A 1 228 ? -21.210 8.827 4.813 1.00 96.75 228 ILE A CA 1
ATOM 1746 C C . ILE A 1 228 ? -20.726 8.037 6.038 1.00 96.75 228 ILE A C 1
ATOM 1748 O O . ILE A 1 228 ? -21.444 7.174 6.531 1.00 96.75 228 ILE A O 1
ATOM 1752 N N . LEU A 1 229 ? -19.508 8.314 6.511 1.00 95.31 229 LEU A N 1
ATOM 1753 C CA . LEU A 1 229 ? -18.852 7.593 7.610 1.00 95.31 229 LEU A CA 1
ATOM 1754 C C . LEU A 1 229 ? -19.168 8.145 9.015 1.00 95.31 229 LEU A C 1
ATOM 1756 O O . LEU A 1 229 ? -18.622 7.637 9.994 1.00 95.31 229 LEU A O 1
ATOM 1760 N N . LYS A 1 230 ? -19.978 9.203 9.118 1.00 89.62 230 LYS A N 1
ATOM 1761 C CA . LYS A 1 230 ? -20.444 9.778 10.392 1.00 89.62 230 LYS A CA 1
ATOM 1762 C C . LYS A 1 230 ? -21.637 9.012 10.944 1.00 89.62 230 LYS A C 1
ATOM 1764 O O . LYS A 1 230 ? -21.684 8.880 12.186 1.00 89.62 230 LYS A O 1
#

Sequence (230 aa):
PVFGFDANTDAVNAINPDGEDAKTKGIAYGGTISQNAEGQTYLVLQVIRNVLDGVKFDDKGGYTMPTSTTKTKQKDLAENKEYEVDLPDVLVNGISKETAQGGISSSATWYTSEDKQLQTTNTMIDSTNWKDYASGVPLDKKVKAVADDAREYNVFLTCYNSADNFVNGQLLPTFKQYAKLLKLNLTIVSGDGNNESLITNSMNNLDNYEAFILNMTSTNAGQTYMDILK

Radius of gyration: 19.38 Å; chains: 1; bounding box: 46×38×56 Å

Foldseek 3Di:
DAEEEALPLVLLQQLACPDPNVVPVVDHHFWYKHQPLLLVLLQVLQLVLCVVVVQDCDPPPDPDHDPADQFDFAADPVVRDTDGDRGGCSNCDQEVHDHPVQHHDPFDWHADPVVRDIGGDMDIRHNVCSVQPNPVAHHDPSGAADDPPDDAFEEEEEAEAPPDCCCVRYNVVSNVVSCRSSRYHYDYYYDHLADQCSRLVPCPPVVRGPYYHDDGSDPPCVVVVVVSVD